Protein 3MQQ (pdb70)

Radius of gyration: 17.14 Å; Cα contacts (8 Å, |Δi|>4): 545; chains: 2; bounding box: 42×40×45 Å

Structure (mmCIF, N/CA/C/O backbone):
data_3MQQ
#
_entry.id   3MQQ
#
_cell.length_a   57.438
_cell.length_b   35.726
_cell.length_c   66.986
_cell.angle_alpha   90.000
_cell.angle_beta   91.490
_cell.angle_gamma   90.000
#
_symmetry.space_group_name_H-M   'P 1 2 1'
#
loop_
_entity.id
_entity.type
_entity.pdbx_description
1 polymer 'Transcriptional regulator, LuxR family'
2 non-polymer ETHANOL
3 non-polymer 1,2-ETHANEDIOL
4 non-polymer 'SODIUM ION'
5 water water
#
loop_
_atom_site.group_PDB
_atom_site.id
_atom_site.type_symbol
_atom_site.label_atom_id
_atom_site.label_alt_id
_atom_site.label_comp_id
_atom_site.label_asym_id
_atom_site.label_entity_id
_atom_site.label_seq_id
_atom_site.pdbx_PDB_ins_code
_atom_site.Cartn_x
_atom_site.Cartn_y
_atom_site.Cartn_z
_atom_site.occupancy
_atom_site.B_iso_or_equiv
_atom_site.auth_seq_id
_atom_site.auth_comp_id
_atom_site.auth_asym_id
_atom_site.auth_atom_id
_atom_site.pdbx_PDB_model_num
ATOM 1 N N . ILE A 1 3 ? 2.615 -21.613 15.113 1.00 47.76 4 ILE A N 1
ATOM 2 C CA . ILE A 1 3 ? 3.899 -21.421 15.859 1.00 41.82 4 ILE A CA 1
ATOM 3 C C . ILE A 1 3 ? 3.890 -20.093 16.630 1.00 39.07 4 ILE A C 1
ATOM 4 O O . ILE A 1 3 ? 3.743 -19.022 16.032 1.00 38.96 4 ILE A O 1
ATOM 9 N N . ASP A 1 4 ? 4.005 -20.168 17.959 1.00 37.29 5 ASP A N 1
ATOM 10 C CA . ASP A 1 4 ? 4.009 -18.956 18.772 1.00 35.52 5 ASP A CA 1
ATOM 11 C C . ASP A 1 4 ? 5.437 -18.463 18.941 1.00 31.96 5 ASP A C 1
ATOM 12 O O . ASP A 1 4 ? 6.369 -19.105 18.426 1.00 30.45 5 ASP A O 1
ATOM 17 N N . TYR A 1 5 ? 5.614 -17.324 19.614 1.00 30.24 6 TYR A N 1
ATOM 18 C CA . TYR A 1 5 ? 6.924 -16.661 19.599 1.00 28.24 6 TYR A CA 1
ATOM 19 C C . TYR A 1 5 ? 7.965 -17.443 20.407 1.00 27.74 6 TYR A C 1
ATOM 20 O O . TYR A 1 5 ? 9.157 -17.452 20.036 1.00 27.49 6 TYR A O 1
ATOM 29 N N . LYS A 1 6 ? 7.516 -18.085 21.492 1.00 29.46 7 LYS A N 1
ATOM 30 C CA . LYS A 1 6 ? 8.382 -18.953 22.310 1.00 30.18 7 LYS A CA 1
ATOM 31 C C . LYS A 1 6 ? 8.907 -20.152 21.517 1.00 29.31 7 LYS A C 1
ATOM 32 O O . LYS A 1 6 ? 10.112 -20.409 21.503 1.00 29.16 7 LYS A O 1
ATOM 38 N N . THR A 1 7 ? 7.988 -20.859 20.851 1.00 29.33 8 THR A N 1
ATOM 39 C CA . THR A 1 7 ? 8.328 -21.971 19.978 1.00 29.41 8 THR A CA 1
ATOM 40 C C . THR A 1 7 ? 9.302 -21.559 18.864 1.00 27.89 8 THR A C 1
ATOM 41 O O . THR A 1 7 ? 10.308 -22.246 18.621 1.00 28.18 8 THR A O 1
ATOM 45 N N . ALA A 1 8 ? 9.019 -20.436 18.206 1.00 29.99 9 ALA A N 1
ATOM 46 C CA . ALA A 1 8 ? 9.913 -19.903 17.174 1.00 29.52 9 ALA A CA 1
ATOM 47 C C . ALA A 1 8 ? 11.342 -19.721 17.685 1.00 28.39 9 ALA A C 1
ATOM 48 O O . ALA A 1 8 ? 12.293 -20.128 17.018 1.00 27.72 9 ALA A O 1
ATOM 50 N N . PHE A 1 9 ? 11.476 -19.081 18.837 1.00 27.61 10 PHE A N 1
ATOM 51 C CA . PHE A 1 9 ? 12.789 -18.835 19.447 1.00 27.36 10 PHE A CA 1
ATOM 52 C C . PHE A 1 9 ? 13.504 -20.168 19.614 1.00 27.20 10 PHE A C 1
ATOM 53 O O . PHE A 1 9 ? 14.653 -20.310 19.204 1.00 26.68 10 PHE A O 1
ATOM 61 N N . HIS A 1 10 ? 12.794 -21.147 20.168 1.00 28.62 11 HIS A N 1
ATOM 62 C CA . HIS A 1 10 ? 13.399 -22.464 20.443 1.00 30.43 11 HIS A CA 1
ATOM 63 C C . HIS A 1 10 ? 13.657 -23.343 19.220 1.00 29.53 11 HIS A C 1
ATOM 64 O O . HIS A 1 10 ? 14.573 -24.171 19.245 1.00 31.62 11 HIS A O 1
ATOM 71 N N . LEU A 1 11 ? 12.890 -23.129 18.160 1.00 27.03 12 LEU A N 1
ATOM 72 C CA . LEU A 1 11 ? 13.008 -23.892 16.903 1.00 28.39 12 LEU A CA 1
ATOM 73 C C . LEU A 1 11 ? 14.040 -23.319 15.922 1.00 27.73 12 LEU A C 1
ATOM 74 O O . LEU A 1 11 ? 14.443 -24.013 14.978 1.00 29.97 12 LEU A O 1
ATOM 79 N N . ALA A 1 12 ? 14.432 -22.058 16.122 1.00 26.66 13 ALA A N 1
ATOM 80 C CA . ALA A 1 12 ? 15.153 -21.325 15.096 1.00 27.24 13 ALA A CA 1
ATOM 81 C C . ALA A 1 12 ? 16.444 -22.027 14.710 1.00 28.04 13 ALA A C 1
ATOM 82 O O . ALA A 1 12 ? 17.149 -22.527 15.578 1.00 27.78 13 ALA A O 1
ATOM 84 N N . PRO A 1 13 ? 16.755 -22.040 13.407 1.00 30.99 14 PRO A N 1
ATOM 85 C CA . PRO A 1 13 ? 17.940 -22.699 12.859 1.00 32.90 14 PRO A CA 1
ATOM 86 C C . PRO A 1 13 ? 19.249 -21.947 13.068 1.00 33.18 14 PRO A C 1
ATOM 87 O O . PRO A 1 13 ? 20.288 -22.373 12.560 1.00 35.57 14 PRO A O 1
ATOM 91 N N . ILE A 1 14 ? 19.188 -20.820 13.762 1.00 25.72 15 ILE A N 1
ATOM 92 C CA . ILE A 1 14 ? 20.398 -20.108 14.168 1.00 24.01 15 ILE A CA 1
ATOM 93 C C . ILE A 1 14 ? 20.441 -19.955 15.666 1.00 22.19 15 ILE A C 1
ATOM 94 O O . ILE A 1 14 ? 19.397 -20.008 16.316 1.00 21.29 15 ILE A O 1
ATOM 99 N N . GLY A 1 15 ? 21.629 -19.775 16.232 1.00 20.73 16 GLY A N 1
ATOM 100 C CA . GLY A 1 15 ? 21.699 -19.524 17.677 1.00 20.22 16 GLY A CA 1
ATOM 101 C C . GLY A 1 15 ? 21.052 -18.191 18.034 1.00 20.44 16 GLY A C 1
ATOM 102 O O . GLY A 1 15 ? 21.314 -17.185 17.384 1.00 21.28 16 GLY A O 1
ATOM 103 N N . LEU A 1 16 ? 20.223 -18.180 19.078 1.00 20.29 17 LEU A N 1
ATOM 104 C CA . LEU A 1 16 ? 19.588 -16.938 19.501 1.00 19.29 17 LEU A CA 1
ATOM 105 C C . LEU A 1 16 ? 19.847 -16.756 20.990 1.00 19.82 17 LEU A C 1
ATOM 106 O O . LEU A 1 16 ? 19.859 -17.741 21.759 1.00 20.23 17 LEU A O 1
ATOM 111 N N . VAL A 1 17 ? 20.066 -15.504 21.380 1.00 18.79 18 VAL A N 1
ATOM 112 C CA . VAL A 1 17 ? 20.323 -15.168 22.812 1.00 19.14 18 VAL A CA 1
ATOM 113 C C . VAL A 1 17 ? 19.472 -13.972 23.191 1.00 19.87 18 VAL A C 1
ATOM 114 O O . VAL A 1 17 ? 19.419 -13.003 22.450 1.00 20.36 18 VAL A O 1
ATOM 118 N N . LEU A 1 18 ? 18.794 -14.037 24.343 1.00 20.22 19 LEU A N 1
ATOM 119 C CA . LEU A 1 18 ? 18.289 -12.802 24.940 1.00 20.69 19 LEU A CA 1
ATOM 120 C C . LEU A 1 18 ? 19.333 -12.452 25.997 1.00 20.85 19 LEU A C 1
ATOM 121 O O . LEU A 1 18 ? 19.621 -13.261 26.877 1.00 22.05 19 LEU A O 1
ATOM 126 N N . SER A 1 19 ? 19.904 -11.257 25.907 1.00 21.05 20 SER A N 1
ATOM 127 C CA . SER A 1 19 ? 21.063 -10.935 26.755 1.00 21.83 20 SER A CA 1
ATOM 128 C C . SER A 1 19 ? 20.720 -9.765 27.689 1.00 23.79 20 SER A C 1
ATOM 129 O O . SER A 1 19 ? 19.763 -9.044 27.464 1.00 23.98 20 SER A O 1
ATOM 132 N N . ARG A 1 20 ? 21.517 -9.598 28.744 1.00 23.05 21 ARG A N 1
ATOM 133 C CA . ARG A 1 20 ? 21.520 -8.370 29.529 1.00 25.12 21 ARG A CA 1
ATOM 134 C C . ARG A 1 20 ? 22.951 -8.203 30.053 1.00 24.09 21 ARG A C 1
ATOM 135 O O . ARG A 1 20 ? 23.483 -9.104 30.704 1.00 23.48 21 ARG A O 1
ATOM 143 N N . ASP A 1 21 ? 23.555 -7.048 29.784 1.00 25.23 22 ASP A N 1
ATOM 144 C CA . ASP A 1 21 ? 24.907 -6.727 30.297 1.00 26.30 22 ASP A CA 1
ATOM 145 C C . ASP A 1 21 ? 25.941 -7.821 29.962 1.00 25.16 22 ASP A C 1
ATOM 146 O O . ASP A 1 21 ? 26.769 -8.206 30.791 1.00 26.78 22 ASP A O 1
ATOM 151 N N . ARG A 1 22 ? 25.868 -8.298 28.727 1.00 23.45 23 ARG A N 1
ATOM 152 C CA . ARG A 1 22 ? 26.780 -9.288 28.176 1.00 21.59 23 ARG A CA 1
ATOM 153 C C . ARG A 1 22 ? 26.679 -10.645 28.833 1.00 20.99 23 ARG A C 1
ATOM 154 O O . ARG A 1 22 ? 27.611 -11.431 28.759 1.00 21.56 23 ARG A O 1
ATOM 162 N N . VAL A 1 23 ? 25.540 -10.913 29.473 1.00 20.04 24 VAL A N 1
ATOM 163 C CA . VAL A 1 23 ? 25.261 -12.224 30.024 1.00 20.40 24 VAL A CA 1
ATOM 164 C C . VAL A 1 23 ? 24.089 -12.836 29.289 1.00 20.58 24 VAL A C 1
ATOM 165 O O . VAL A 1 23 ? 23.085 -12.177 29.011 1.00 21.55 24 VAL A O 1
ATOM 169 N N . ILE A 1 24 ? 24.187 -14.127 29.028 1.00 20.07 25 ILE A N 1
ATOM 170 C CA . ILE A 1 24 ? 23.080 -14.836 28.360 1.00 20.77 25 ILE A CA 1
ATOM 171 C C . ILE A 1 24 ? 21.936 -15.088 29.357 1.00 22.37 25 ILE A C 1
ATOM 172 O O . ILE A 1 24 ? 22.120 -15.820 30.318 1.00 23.82 25 ILE A O 1
ATOM 177 N N . GLU A 1 25 ? 20.762 -14.491 29.117 1.00 26.02 26 GLU A N 1
ATOM 178 C CA . GLU A 1 25 ? 19.579 -14.693 30.010 1.00 27.47 26 GLU A CA 1
ATOM 179 C C . GLU A 1 25 ? 18.722 -15.849 29.519 1.00 25.61 26 GLU A C 1
ATOM 180 O O . GLU A 1 25 ? 18.111 -16.563 30.325 1.00 28.19 26 GLU A O 1
ATOM 186 N N . ASP A 1 26 ? 18.659 -15.998 28.196 1.00 23.25 27 ASP A N 1
ATOM 187 C CA . ASP A 1 26 ? 17.995 -17.149 27.577 1.00 22.51 27 ASP A CA 1
ATOM 188 C C . ASP A 1 26 ? 18.654 -17.421 26.255 1.00 20.88 27 ASP A C 1
ATOM 189 O O . ASP A 1 26 ? 19.233 -16.522 25.635 1.00 21.29 27 ASP A O 1
ATOM 194 N N . CYS A 1 27 ? 18.632 -18.684 25.858 1.00 20.78 28 CYS A N 1
ATOM 195 C CA . CYS A 1 27 ? 19.150 -19.038 24.544 1.00 19.85 28 CYS A CA 1
ATOM 196 C C . CYS A 1 27 ? 18.429 -20.284 24.052 1.00 20.10 28 CYS A C 1
ATOM 197 O O . CYS A 1 27 ? 17.701 -20.916 24.823 1.00 21.89 28 CYS A O 1
ATOM 200 N N . ASN A 1 28 ? 18.603 -20.592 22.761 1.00 20.52 29 ASN A N 1
ATOM 201 C CA . ASN A 1 28 ? 17.913 -21.730 22.154 1.00 20.83 29 ASN A CA 1
ATOM 202 C C . ASN A 1 28 ? 18.871 -22.899 21.997 1.00 21.51 29 ASN A C 1
ATOM 203 O O . ASN A 1 28 ? 20.082 -22.757 22.238 1.00 21.80 29 ASN A O 1
ATOM 208 N N . ASP A 1 29 ? 18.343 -24.069 21.645 1.00 23.66 30 ASP A N 1
ATOM 209 C CA . ASP A 1 29 ? 19.173 -25.260 21.519 1.00 25.35 30 ASP A CA 1
ATOM 210 C C . ASP A 1 29 ? 20.198 -25.115 20.395 1.00 24.24 30 ASP A C 1
ATOM 211 O O . ASP A 1 29 ? 21.252 -25.742 20.433 1.00 25.06 30 ASP A O 1
ATOM 216 N N . GLU A 1 30 ? 19.872 -24.331 19.370 1.00 21.79 31 GLU A N 1
ATOM 217 C CA . GLU A 1 30 ? 20.857 -24.126 18.292 1.00 22.30 31 GLU A CA 1
ATOM 218 C C . GLU A 1 30 ? 22.130 -23.471 18.796 1.00 21.89 31 GLU A C 1
ATOM 219 O O . GLU A 1 30 ? 23.232 -23.791 18.316 1.00 22.34 31 GLU A O 1
ATOM 225 N N . LEU A 1 31 ? 21.999 -22.550 19.741 1.00 23.39 32 LEU A N 1
ATOM 226 C CA . LEU A 1 31 ? 23.200 -21.891 20.282 1.00 22.95 32 LEU A CA 1
ATOM 227 C C . LEU A 1 31 ? 24.046 -22.948 20.998 1.00 24.47 32 LEU A C 1
ATOM 228 O O . LEU A 1 31 ? 25.271 -22.997 20.834 1.00 23.61 32 LEU A O 1
ATOM 233 N N . ALA A 1 32 ? 23.377 -23.794 21.786 1.00 25.42 33 ALA A N 1
ATOM 234 C CA . ALA A 1 32 ? 24.011 -24.947 22.438 1.00 27.88 33 ALA A CA 1
ATOM 235 C C . ALA A 1 32 ? 24.679 -25.859 21.416 1.00 28.74 33 ALA A C 1
ATOM 236 O O . ALA A 1 32 ? 25.815 -26.294 21.620 1.00 28.66 33 ALA A O 1
ATOM 238 N N . ALA A 1 33 ? 23.980 -26.136 20.313 1.00 28.08 34 ALA A N 1
ATOM 239 C CA . ALA A 1 33 ? 24.541 -26.968 19.223 1.00 28.97 34 ALA A CA 1
ATOM 240 C C . ALA A 1 33 ? 25.825 -26.378 18.613 1.00 27.83 34 ALA A C 1
ATOM 241 O O . ALA A 1 33 ? 26.818 -27.084 18.433 1.00 28.72 34 ALA A O 1
ATOM 243 N N . ILE A 1 34 ? 25.822 -25.078 18.327 1.00 25.61 35 ILE A N 1
ATOM 244 C CA . ILE A 1 34 ? 27.002 -24.422 17.783 1.00 25.13 35 ILE A CA 1
ATOM 245 C C . ILE A 1 34 ? 28.173 -24.520 18.748 1.00 25.98 35 ILE A C 1
ATOM 246 O O . ILE A 1 34 ? 29.310 -24.822 18.334 1.00 26.36 35 ILE A O 1
ATOM 251 N N . PHE A 1 35 ? 27.904 -24.264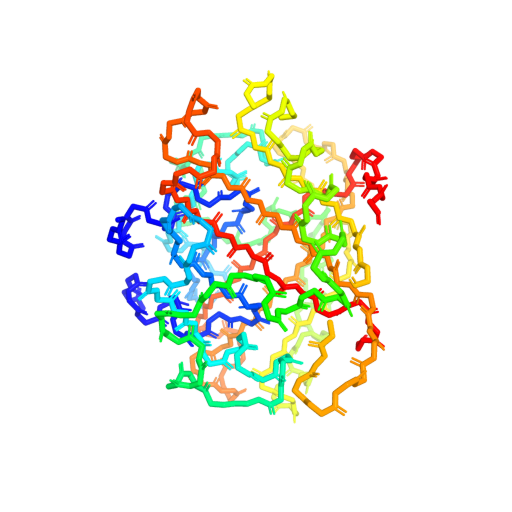 20.025 1.00 24.85 36 PHE A N 1
ATOM 252 C CA . PHE A 1 35 ? 28.987 -24.254 21.000 1.00 26.17 36 PHE A CA 1
ATOM 253 C C . PHE A 1 35 ? 29.286 -25.598 21.635 1.00 27.03 36 PHE A C 1
ATOM 254 O O . PHE A 1 35 ? 30.112 -25.678 22.554 1.00 28.43 36 PHE A O 1
ATOM 262 N N . ARG A 1 36 ? 28.630 -26.649 21.120 1.00 27.17 37 ARG A N 1
ATOM 263 C CA . ARG A 1 36 ? 28.843 -28.038 21.525 1.00 29.66 37 ARG A CA 1
ATOM 264 C C . ARG A 1 36 ? 28.631 -28.248 23.018 1.00 30.22 37 ARG A C 1
ATOM 265 O O . ARG A 1 36 ? 29.433 -28.909 23.701 1.00 32.53 37 ARG A O 1
ATOM 273 N N . CYS A 1 37 ? 27.523 -27.706 23.514 1.00 35.98 38 CYS A N 1
ATOM 274 C CA . CYS A 1 37 ? 27.179 -27.836 24.923 1.00 34.01 38 CYS A CA 1
ATOM 275 C C . CYS A 1 37 ? 25.669 -27.944 25.150 1.00 32.15 38 CYS A C 1
ATOM 276 O O . CYS A 1 37 ? 24.912 -28.144 24.199 1.00 33.14 38 CYS A O 1
ATOM 279 N N . ALA A 1 38 ? 25.254 -27.825 26.412 1.00 31.83 39 ALA A N 1
ATOM 280 C CA . ALA A 1 38 ? 23.831 -27.809 26.788 1.00 31.92 39 ALA A CA 1
ATOM 281 C C . ALA A 1 38 ? 23.376 -26.368 27.058 1.00 30.11 39 ALA A C 1
ATOM 282 O O . ALA A 1 38 ? 24.207 -25.514 27.388 1.00 29.92 39 ALA A O 1
ATOM 284 N N . ARG A 1 39 ? 22.079 -26.096 26.916 1.00 30.63 40 ARG A N 1
ATOM 285 C CA . ARG A 1 39 ? 21.534 -24.766 27.253 1.00 30.36 40 ARG A CA 1
ATOM 286 C C . ARG A 1 39 ? 21.831 -24.395 28.710 1.00 31.08 40 ARG A C 1
ATOM 287 O O . ARG A 1 39 ? 22.102 -23.231 29.025 1.00 30.35 40 ARG A O 1
ATOM 295 N N . ALA A 1 40 ? 21.781 -25.389 29.594 1.00 32.73 41 ALA A N 1
ATOM 296 C CA . ALA A 1 40 ? 22.096 -25.165 31.015 1.00 35.54 41 ALA A CA 1
ATOM 297 C C . ALA A 1 40 ? 23.550 -24.701 31.234 1.00 35.44 41 ALA A C 1
ATOM 298 O O . ALA A 1 40 ? 23.854 -24.051 32.243 1.00 38.95 41 ALA A O 1
ATOM 300 N N . ASP A 1 41 ? 24.443 -25.021 30.297 1.00 34.42 42 ASP A N 1
ATOM 301 C CA . ASP A 1 41 ? 25.827 -24.546 30.364 1.00 36.01 42 ASP A CA 1
ATOM 302 C C . ASP A 1 41 ? 25.927 -23.066 30.013 1.00 34.86 42 ASP A C 1
ATOM 303 O O . ASP A 1 41 ? 26.914 -22.420 30.363 1.00 38.73 42 ASP A O 1
ATOM 308 N N . LEU A 1 42 ? 24.917 -22.543 29.318 1.00 31.21 43 LEU A N 1
ATOM 309 C CA . LEU A 1 42 ? 24.998 -21.197 28.763 1.00 31.28 43 LEU A CA 1
ATOM 310 C C . LEU A 1 42 ? 24.142 -20.175 29.495 1.00 31.61 43 LEU A C 1
ATOM 311 O O . LEU A 1 42 ? 24.445 -18.984 29.499 1.00 32.15 43 LEU A O 1
ATOM 316 N N . ILE A 1 43 ? 23.075 -20.644 30.111 1.00 26.32 44 ILE A N 1
ATOM 317 C CA A ILE A 1 43 ? 22.115 -19.779 30.817 0.50 25.48 44 ILE A CA 1
ATOM 318 C CA B ILE A 1 43 ? 22.158 -19.708 30.737 0.50 25.60 44 ILE A CA 1
ATOM 319 C C . ILE A 1 43 ? 22.790 -19.120 32.007 1.00 24.63 44 ILE A C 1
ATOM 320 O O . ILE A 1 43 ? 23.284 -19.826 32.902 1.00 26.35 44 ILE A O 1
ATOM 329 N N . GLY A 1 44 ? 22.819 -17.793 32.044 1.00 23.18 45 GLY A N 1
ATOM 330 C CA . GLY A 1 44 ? 23.420 -17.104 33.175 1.00 23.77 45 GLY A CA 1
ATOM 331 C C . GLY A 1 44 ? 24.918 -16.978 33.024 1.00 22.78 45 GLY A C 1
ATOM 332 O O . GLY A 1 44 ? 25.605 -16.546 33.942 1.00 25.02 45 GLY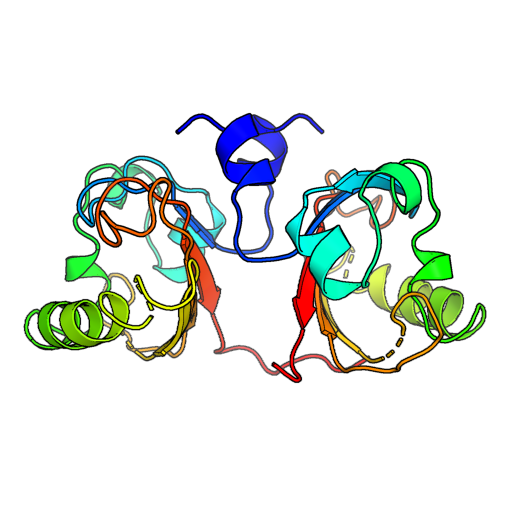 A O 1
ATOM 333 N N . ARG A 1 45 ? 25.418 -17.361 31.853 1.00 22.62 46 ARG A N 1
ATOM 334 C CA . ARG A 1 45 ? 26.824 -17.286 31.521 1.00 23.77 46 ARG A CA 1
ATOM 335 C C . ARG A 1 45 ? 27.175 -15.971 30.805 1.00 22.47 46 ARG A C 1
ATOM 336 O O . ARG A 1 45 ? 26.443 -15.548 29.912 1.00 22.13 46 ARG A O 1
ATOM 344 N N . SER A 1 46 ? 28.287 -15.334 31.200 1.00 21.99 47 SER A N 1
ATOM 345 C CA . SER A 1 46 ? 28.895 -14.241 30.398 1.00 22.85 47 SER A CA 1
ATOM 346 C C . SER A 1 46 ? 29.253 -14.680 28.977 1.00 22.40 47 SER A C 1
ATOM 347 O O . SER A 1 46 ? 29.826 -15.751 28.790 1.00 22.51 47 SER A O 1
ATOM 350 N N . PHE A 1 47 ? 28.945 -13.830 27.989 1.00 21.32 48 PHE A N 1
ATOM 351 C CA . PHE A 1 47 ? 29.451 -14.015 26.628 1.00 22.01 48 PHE A CA 1
ATOM 352 C C . PHE A 1 47 ? 30.960 -14.273 26.592 1.00 22.84 48 PHE A C 1
ATOM 353 O O . PHE A 1 47 ? 31.464 -14.882 25.652 1.00 24.24 48 PHE A O 1
ATOM 361 N N . GLU A 1 48 ? 31.680 -13.806 27.607 1.00 22.41 49 GLU A N 1
ATOM 362 C CA . GLU A 1 48 ? 33.139 -13.943 27.644 1.00 22.60 49 GLU A CA 1
ATOM 363 C C . GLU A 1 48 ? 33.584 -15.378 27.357 1.00 23.36 49 GLU A C 1
ATOM 364 O O . GLU A 1 48 ? 34.640 -15.598 26.732 1.00 23.80 49 GLU A O 1
ATOM 370 N N . VAL A 1 49 ? 32.796 -16.343 27.811 1.00 23.66 50 VAL A N 1
ATOM 371 C CA . VAL A 1 49 ? 33.201 -17.758 27.750 1.00 26.04 50 VAL A CA 1
ATOM 372 C C . VAL A 1 49 ? 33.185 -18.302 26.322 1.00 24.81 50 VAL A C 1
ATOM 373 O O . VAL A 1 49 ? 33.833 -19.314 26.030 1.00 27.24 50 VAL A O 1
ATOM 377 N N . LEU A 1 50 ? 32.480 -17.586 25.460 1.00 23.23 51 LEU A N 1
ATOM 378 C CA . LEU A 1 50 ? 32.317 -17.952 24.068 1.00 22.94 51 LEU A CA 1
ATOM 379 C C . LEU A 1 50 ? 33.437 -17.397 23.214 1.00 22.30 51 LEU A C 1
ATOM 380 O O . LEU A 1 50 ? 33.580 -17.791 22.081 1.00 21.57 51 LEU A O 1
ATOM 385 N N . TYR A 1 51 ? 34.203 -16.447 23.746 1.00 21.70 52 TYR A N 1
ATOM 386 C CA . TYR A 1 51 ? 35.270 -15.823 22.968 1.00 23.24 52 TYR A CA 1
ATOM 387 C C . TYR A 1 51 ? 36.546 -16.654 23.077 1.00 24.19 52 TYR A C 1
ATOM 388 O O . TYR A 1 51 ? 36.662 -17.481 23.987 1.00 26.57 52 TYR A O 1
ATOM 397 N N . PRO A 1 52 ? 37.519 -16.442 22.159 1.00 25.76 53 PRO A N 1
ATOM 398 C CA . PRO A 1 52 ? 38.792 -17.156 22.261 1.00 27.52 53 PRO A CA 1
ATOM 399 C C . PRO A 1 52 ? 39.600 -16.813 23.522 1.00 29.85 53 PRO A C 1
ATOM 400 O O . PRO A 1 52 ? 40.401 -17.636 23.982 1.00 32.81 53 PRO A O 1
ATOM 404 N N . SER A 1 53 ? 39.417 -15.598 24.034 1.00 29.04 54 SER A N 1
ATOM 405 C CA . SER A 1 53 ? 40.096 -15.120 25.233 1.00 30.05 54 SER A CA 1
ATOM 406 C C . SER A 1 53 ? 39.327 -13.973 25.887 1.00 30.52 54 SER A C 1
ATOM 407 O O . SER A 1 53 ? 38.384 -13.431 25.290 1.00 29.23 54 SER A O 1
ATOM 410 N N . SER A 1 54 ? 39.726 -13.608 27.109 1.00 31.74 55 SER A N 1
ATOM 411 C CA A SER A 1 54 ? 39.144 -12.448 27.780 0.50 32.52 55 SER A CA 1
ATOM 412 C CA B SER A 1 54 ? 39.165 -12.445 27.791 0.50 32.63 55 SER A CA 1
ATOM 413 C C . SER A 1 54 ? 39.508 -11.172 27.031 1.00 32.45 55 SER A C 1
ATOM 414 O O . SER A 1 54 ? 38.711 -10.255 26.953 1.00 31.56 55 SER A O 1
ATOM 419 N N . ASP A 1 55 ? 40.717 -11.127 26.483 1.00 33.26 56 ASP A N 1
ATOM 420 C CA . ASP A 1 55 ? 41.135 -9.981 25.681 1.00 34.16 56 ASP A CA 1
ATOM 421 C C . ASP A 1 55 ? 40.237 -9.736 24.468 1.00 32.39 56 ASP A C 1
ATOM 422 O O . ASP A 1 55 ? 39.904 -8.585 24.159 1.00 32.16 56 ASP A O 1
ATOM 427 N N . GLU A 1 56 ? 39.861 -10.811 23.778 1.00 31.36 57 GLU A N 1
ATOM 428 C CA . GLU A 1 56 ? 38.938 -10.695 22.636 1.00 31.37 57 GLU A CA 1
ATOM 429 C C . GLU A 1 56 ? 37.549 -10.235 23.062 1.00 29.77 57 GLU A C 1
ATOM 430 O O . GLU A 1 56 ? 36.945 -9.393 22.414 1.00 30.04 57 GLU A O 1
ATOM 436 N N . PHE A 1 57 ? 37.054 -10.782 24.166 1.00 28.55 58 PHE A N 1
ATOM 437 C CA . PHE A 1 57 ? 35.769 -10.360 24.724 1.00 28.25 58 PHE A CA 1
ATOM 438 C C . PHE A 1 57 ? 35.777 -8.846 24.998 1.00 29.49 58 PHE A C 1
ATOM 439 O O . PHE A 1 57 ? 34.803 -8.150 24.677 1.00 29.24 58 PHE A O 1
ATOM 447 N N . GLU A 1 58 ? 36.887 -8.350 25.555 1.00 30.52 59 GLU A N 1
ATOM 448 C CA . GLU A 1 58 ? 37.034 -6.911 25.864 1.00 32.25 59 GLU A CA 1
ATOM 449 C C . GLU A 1 58 ? 37.150 -6.055 24.592 1.00 32.32 59 GLU A C 1
ATOM 450 O O . GLU A 1 58 ? 36.513 -5.015 24.484 1.00 33.64 59 GLU A O 1
ATOM 452 N N . ARG A 1 59 ? 37.949 -6.521 23.630 1.00 32.41 60 ARG A N 1
ATOM 453 C CA . ARG A 1 59 ? 38.237 -5.778 22.408 1.00 33.31 60 ARG A CA 1
ATOM 454 C C . ARG A 1 59 ? 36.987 -5.637 21.560 1.00 33.59 60 ARG A C 1
ATOM 455 O O . ARG A 1 59 ? 36.675 -4.550 21.055 1.00 34.27 60 ARG A O 1
ATOM 463 N N . ILE A 1 60 ? 36.253 -6.738 21.418 1.00 32.10 61 ILE A N 1
ATOM 464 C CA . ILE A 1 60 ? 35.072 -6.740 20.575 1.00 30.30 61 ILE A CA 1
ATOM 465 C C . ILE A 1 60 ? 33.913 -5.959 21.228 1.00 30.08 61 ILE A C 1
ATOM 466 O O . ILE A 1 60 ? 33.120 -5.320 20.531 1.00 30.86 61 ILE A O 1
ATOM 471 N N . GLY A 1 61 ? 33.857 -5.972 22.557 1.00 31.25 62 GLY A N 1
ATOM 472 C CA . GLY A 1 61 ? 32.888 -5.154 23.295 1.00 33.03 62 GLY A CA 1
ATOM 473 C C . GLY A 1 61 ? 33.119 -3.672 23.009 1.00 33.44 62 GLY A C 1
ATOM 474 O O . GLY A 1 61 ? 32.180 -2.909 22.829 1.00 34.07 62 GLY A O 1
ATOM 475 N N . GLU A 1 62 ? 34.381 -3.262 22.961 1.00 33.39 63 GLU A N 1
ATOM 476 C CA . GLU A 1 62 ? 34.705 -1.879 22.635 1.00 35.26 63 GLU A CA 1
ATOM 477 C C . GLU A 1 62 ? 34.411 -1.541 21.170 1.00 3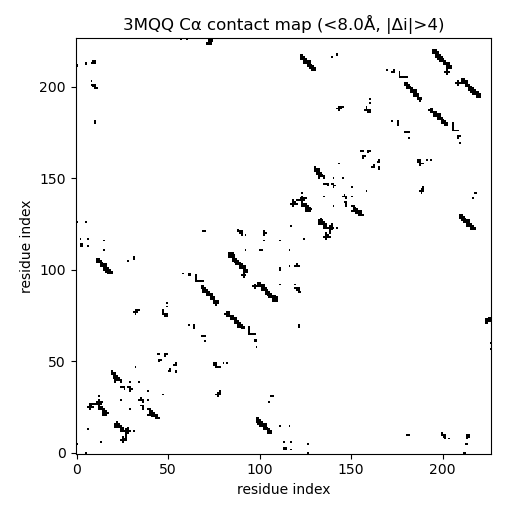5.02 63 GLU A C 1
ATOM 478 O O . GLU A 1 62 ? 34.208 -0.378 20.816 1.00 36.97 63 GLU A O 1
ATOM 484 N N . ARG A 1 63 ? 34.373 -2.563 20.322 1.00 34.57 64 ARG A N 1
ATOM 485 C CA . ARG A 1 63 ? 33.999 -2.388 18.922 1.00 36.76 64 ARG A CA 1
ATOM 486 C C . ARG A 1 63 ? 32.477 -2.283 18.757 1.00 37.23 64 ARG A C 1
ATOM 487 O O . ARG A 1 63 ? 31.986 -1.490 17.949 1.00 40.45 64 ARG A O 1
ATOM 495 N N . ILE A 1 64 ? 31.743 -3.076 19.536 1.00 34.67 65 ILE A N 1
ATOM 496 C CA . ILE A 1 64 ? 30.282 -3.130 19.452 1.00 36.79 65 ILE A CA 1
ATOM 497 C C . ILE A 1 64 ? 29.634 -1.836 19.943 1.00 39.30 65 ILE A C 1
ATOM 498 O O . ILE A 1 64 ? 28.652 -1.357 19.345 1.00 42.24 65 ILE A O 1
ATOM 503 N N . SER A 1 65 ? 30.155 -1.296 21.044 1.00 33.31 66 SER A N 1
ATOM 504 C CA . SER A 1 65 ? 29.463 -0.188 21.727 1.00 32.59 66 SER A CA 1
ATOM 505 C C . SER A 1 65 ? 29.200 1.026 20.819 1.00 30.60 66 SER A C 1
ATOM 506 O O . SER A 1 65 ? 28.043 1.397 20.614 1.00 28.79 66 SER A O 1
ATOM 509 N N . PRO A 1 66 ? 30.258 1.641 20.249 1.00 31.92 67 PRO A N 1
ATOM 510 C CA . PRO A 1 66 ? 30.026 2.810 19.391 1.00 30.46 67 PRO A CA 1
ATOM 511 C C . PRO A 1 66 ? 29.264 2.493 18.096 1.00 29.58 67 PRO A C 1
ATOM 512 O O . PRO A 1 66 ? 28.505 3.334 17.606 1.00 28.69 67 PRO A O 1
ATOM 516 N N . VAL A 1 67 ? 29.408 1.270 17.573 1.00 29.98 68 VAL A N 1
ATOM 517 C CA . VAL A 1 67 ? 28.682 0.890 16.354 1.00 29.63 68 VAL A CA 1
ATOM 518 C C . VAL A 1 67 ? 27.187 0.765 16.629 1.00 29.00 68 VAL A C 1
ATOM 519 O O . VAL A 1 67 ? 26.357 1.283 15.871 1.00 28.89 68 VAL A O 1
ATOM 531 N N . ILE A 1 69 ? 25.517 2.133 19.002 1.00 26.87 70 ILE A N 1
ATOM 532 C CA . ILE A 1 69 ? 24.955 3.449 19.323 1.00 28.36 70 ILE A CA 1
ATOM 533 C C . ILE A 1 69 ? 24.720 4.258 18.045 1.00 28.82 70 ILE A C 1
ATOM 534 O O . ILE A 1 69 ? 23.657 4.828 17.868 1.00 29.80 70 ILE A O 1
ATOM 539 N N . ALA A 1 70 ? 25.712 4.281 17.159 1.00 28.64 71 ALA A N 1
ATOM 540 C CA . ALA A 1 70 ? 25.617 5.029 15.904 1.00 30.15 71 ALA A CA 1
ATOM 541 C C . ALA A 1 70 ? 24.529 4.529 14.952 1.00 32.08 71 ALA A C 1
ATOM 542 O O . ALA A 1 70 ? 23.875 5.327 14.275 1.00 34.01 71 ALA A O 1
ATOM 544 N N . HIS A 1 71 ? 24.330 3.210 14.908 1.00 35.68 72 HIS A N 1
ATOM 545 C CA . HIS A 1 71 ? 23.453 2.625 13.899 1.00 34.76 72 HIS A CA 1
ATOM 546 C C . HIS A 1 71 ? 22.174 1.980 14.409 1.00 31.46 72 HIS A C 1
ATOM 547 O O . HIS A 1 71 ? 21.231 1.792 13.634 1.00 32.55 72 HIS A O 1
ATOM 554 N N . GLY A 1 72 ? 22.144 1.641 15.694 1.00 29.20 73 GLY A N 1
ATOM 555 C CA . GLY A 1 72 ? 21.002 0.926 16.268 1.00 27.64 73 GLY A CA 1
ATOM 556 C C . GLY A 1 72 ? 20.982 -0.568 16.038 1.00 27.26 73 GLY A C 1
ATOM 557 O O . GLY A 1 72 ? 20.049 -1.243 16.458 1.00 27.51 73 GLY A O 1
ATOM 558 N N . SER A 1 73 ? 22.012 -1.096 15.376 1.00 26.01 74 SER A N 1
ATOM 559 C CA . SER A 1 73 ? 22.173 -2.559 15.228 1.00 27.09 74 SER A CA 1
ATOM 560 C C . SER A 1 73 ? 23.634 -2.835 15.009 1.00 25.58 74 SER A C 1
ATOM 561 O O . SER A 1 73 ? 24.410 -1.902 14.833 1.00 26.31 74 SER A O 1
ATOM 564 N N . TYR A 1 74 ? 23.999 -4.116 15.030 1.00 24.96 75 TYR A N 1
ATOM 565 C CA . TYR A 1 74 ? 25.390 -4.525 14.927 1.00 24.86 75 TYR A CA 1
ATOM 566 C C . TYR A 1 74 ? 25.476 -5.863 14.186 1.00 24.25 75 TYR A C 1
ATOM 567 O O . TYR A 1 74 ? 24.633 -6.729 14.394 1.00 25.25 75 TYR A O 1
ATOM 576 N N . ALA A 1 75 ? 26.474 -6.013 13.307 1.00 24.30 76 ALA A N 1
ATOM 577 C CA . ALA A 1 75 ? 26.821 -7.327 12.726 1.00 22.97 76 ALA A CA 1
ATOM 578 C C . ALA A 1 75 ? 28.318 -7.429 12.470 1.00 23.29 76 ALA A C 1
ATOM 579 O O . ALA A 1 75 ? 28.946 -6.434 12.140 1.00 24.54 76 ALA A O 1
ATOM 581 N N . ASP A 1 76 ? 28.877 -8.633 12.617 1.00 21.81 77 ASP A N 1
ATOM 582 C CA . ASP A 1 76 ? 30.257 -8.845 12.224 1.00 23.11 77 ASP A CA 1
ATOM 583 C C . ASP A 1 76 ? 30.501 -10.328 12.047 1.00 21.70 77 ASP A C 1
ATOM 584 O O . ASP A 1 76 ? 29.615 -11.126 12.272 1.00 21.36 77 ASP A O 1
ATOM 589 N N . ASP A 1 77 ? 31.705 -10.666 11.631 1.00 23.99 78 ASP A N 1
ATOM 590 C CA . ASP A 1 77 ? 32.166 -12.030 11.636 1.00 22.79 78 ASP A CA 1
ATOM 591 C C . ASP A 1 77 ? 33.346 -11.996 12.570 1.00 23.60 78 ASP A C 1
ATOM 592 O O . ASP A 1 77 ? 34.123 -11.024 12.558 1.00 23.85 78 ASP A O 1
ATOM 597 N N . ARG A 1 78 ? 33.453 -13.007 13.413 1.00 22.64 79 ARG A N 1
ATOM 598 C CA . ARG A 1 78 ? 34.623 -13.120 14.298 1.00 22.42 79 ARG A CA 1
ATOM 599 C C . ARG A 1 78 ? 34.918 -14.547 14.668 1.00 22.73 79 ARG A C 1
ATOM 600 O O . ARG A 1 78 ? 34.071 -15.433 14.547 1.00 22.43 79 ARG A O 1
ATOM 608 N N . ILE A 1 79 ? 36.122 -14.769 15.178 1.00 22.06 80 ILE A N 1
ATOM 609 C CA . ILE A 1 79 ? 36.453 -16.092 15.660 1.00 22.82 80 ILE A CA 1
ATOM 610 C C . ILE A 1 79 ? 35.886 -16.295 17.054 1.00 22.94 80 ILE A C 1
ATOM 611 O O . ILE A 1 79 ? 36.068 -15.453 17.922 1.00 24.61 80 ILE A O 1
ATOM 624 N N . LYS A 1 81 ? 34.786 -19.634 20.156 1.00 23.98 82 LYS A N 1
ATOM 625 C CA . LYS A 1 81 ? 35.378 -20.873 20.677 1.00 26.31 82 LYS A CA 1
ATOM 626 C C . LYS A 1 81 ? 34.314 -21.809 21.229 1.00 26.73 82 LYS A C 1
ATOM 627 O O . LYS A 1 81 ? 33.585 -21.465 22.158 1.00 27.46 82 LYS A O 1
ATOM 633 N N . ARG A 1 82 ? 34.257 -23.016 20.666 1.00 27.17 83 ARG A N 1
ATOM 634 C CA . ARG A 1 82 ? 33.347 -24.052 21.166 1.00 28.56 83 ARG A CA 1
ATOM 635 C C . ARG A 1 82 ? 33.786 -24.559 22.531 1.00 30.50 83 ARG A C 1
ATOM 636 O O . ARG A 1 82 ? 34.957 -24.435 22.925 1.00 31.31 83 ARG A O 1
ATOM 644 N N . ALA A 1 83 ? 32.852 -25.153 23.266 1.00 27.78 84 ALA A N 1
ATOM 645 C CA . ALA A 1 83 ? 33.226 -25.830 24.504 1.00 32.04 84 ALA A CA 1
ATOM 646 C C . ALA A 1 83 ? 34.275 -26.868 24.121 1.00 34.59 84 ALA A C 1
ATOM 647 O O . ALA A 1 83 ? 34.105 -27.584 23.127 1.00 36.70 84 ALA A O 1
ATOM 649 N N . GLY A 1 84 ? 35.370 -26.933 24.873 1.00 36.98 85 GLY A N 1
ATOM 650 C CA . GLY A 1 84 ? 36.473 -27.820 24.514 1.00 40.56 85 GLY A CA 1
ATOM 651 C C . GLY A 1 84 ? 37.601 -27.147 23.748 1.00 39.53 85 GLY A C 1
ATOM 652 O O . GLY A 1 84 ? 38.694 -27.705 23.639 1.00 42.91 85 GLY A O 1
ATOM 653 N N . GLY A 1 85 ? 37.334 -25.953 23.217 1.00 35.58 86 GLY A N 1
ATOM 654 C CA . GLY A 1 85 ? 38.378 -25.098 22.652 1.00 34.72 86 GLY A CA 1
ATOM 655 C C . GLY A 1 85 ? 38.440 -24.915 21.141 1.00 33.25 86 GLY A C 1
ATOM 656 O O . GLY A 1 85 ? 39.236 -24.101 20.661 1.00 33.36 86 GLY A O 1
ATOM 657 N N . GLU A 1 86 ? 37.636 -25.657 20.376 1.00 33.00 87 GLU A N 1
ATOM 658 C CA . GLU A 1 86 ? 37.718 -25.546 18.909 1.00 33.08 87 GLU A CA 1
ATOM 659 C C . GLU A 1 86 ? 37.335 -24.132 18.485 1.00 29.73 87 GLU A C 1
ATOM 660 O O . GLU A 1 86 ? 36.259 -23.645 18.820 1.00 27.88 87 GLU A O 1
ATOM 666 N N . LEU A 1 87 ? 38.234 -23.494 17.738 1.00 29.98 88 LEU A N 1
ATOM 667 C CA . LEU A 1 87 ? 37.987 -22.159 17.204 1.00 28.21 88 LEU A CA 1
ATOM 668 C C . LEU A 1 87 ? 37.271 -22.249 15.869 1.00 27.89 88 LEU A C 1
ATOM 669 O O . LEU A 1 87 ? 37.541 -23.144 15.060 1.00 30.99 88 LEU A O 1
ATOM 674 N N . PHE A 1 88 ? 36.338 -21.333 15.652 1.00 25.79 89 PHE A N 1
ATOM 675 C CA . PHE A 1 88 ? 35.568 -21.316 14.414 1.00 25.79 89 PHE A CA 1
ATOM 676 C C . PHE A 1 88 ? 35.116 -19.896 14.106 1.00 24.25 89 PHE A C 1
ATOM 677 O O . PHE A 1 88 ? 35.001 -19.066 15.013 1.00 22.95 89 PHE A O 1
ATOM 685 N N . TRP A 1 89 ? 34.880 -19.615 12.829 1.00 23.88 90 TRP A N 1
ATOM 686 C CA . TRP A 1 89 ? 34.318 -18.314 12.416 1.00 22.84 90 TRP A CA 1
ATOM 687 C C . TRP A 1 89 ? 32.818 -18.298 12.581 1.00 22.45 90 TRP A C 1
ATOM 688 O O . TRP A 1 89 ? 32.137 -19.243 12.170 1.00 23.73 90 TRP A O 1
ATOM 699 N N . CYS A 1 90 ? 32.318 -17.199 13.140 1.00 21.18 91 CYS A N 1
ATOM 700 C CA . CYS A 1 90 ? 30.906 -17.079 13.571 1.00 20.42 91 CYS A CA 1
ATOM 701 C C . CYS A 1 90 ? 30.394 -15.742 13.117 1.00 19.56 91 CYS A C 1
ATOM 702 O O . CYS A 1 90 ? 31.047 -14.724 13.342 1.00 20.32 91 CYS A O 1
ATOM 705 N N . HIS A 1 91 ? 29.231 -15.721 12.451 1.00 19.50 92 HIS A N 1
ATOM 706 C CA . HIS A 1 91 ? 28.598 -14.459 12.119 1.00 19.49 92 HIS A CA 1
ATOM 707 C C . HIS A 1 91 ? 27.660 -14.095 13.270 1.00 18.63 92 HIS A C 1
ATOM 708 O O . HIS A 1 91 ? 26.887 -14.919 13.720 1.00 19.92 92 HIS A O 1
ATOM 715 N N . VAL A 1 92 ? 27.780 -12.871 13.777 1.00 17.96 93 VAL A N 1
ATOM 716 C CA . VAL A 1 92 ? 26.968 -12.434 14.932 1.00 17.91 93 VAL A CA 1
ATOM 717 C C . VAL A 1 92 ? 26.213 -11.182 14.551 1.00 18.81 93 VAL A C 1
ATOM 718 O O . VAL A 1 92 ? 26.751 -10.305 13.917 1.00 19.13 93 VAL A O 1
ATOM 722 N N . THR A 1 93 ? 24.940 -11.105 14.946 1.00 18.57 94 THR A N 1
ATOM 723 C CA . THR A 1 93 ? 24.215 -9.851 14.773 1.00 19.88 94 THR A CA 1
ATOM 724 C C . THR A 1 93 ? 23.552 -9.543 16.103 1.00 19.31 94 THR A C 1
ATOM 725 O O . THR A 1 93 ? 23.309 -10.431 16.910 1.00 18.58 94 THR A O 1
ATOM 729 N N . GLY A 1 94 ? 23.292 -8.262 16.335 1.00 19.50 95 GLY A N 1
ATOM 730 C CA . GLY A 1 94 ? 22.680 -7.875 17.611 1.00 19.45 95 GLY A CA 1
ATOM 731 C C . GLY A 1 94 ? 21.861 -6.610 17.501 1.00 18.88 95 GLY A C 1
ATOM 732 O O . GLY A 1 94 ? 22.137 -5.755 16.695 1.00 21.42 95 GLY A O 1
ATOM 733 N N . ARG A 1 95 ? 20.822 -6.513 18.314 1.00 20.44 96 ARG A N 1
ATOM 734 C CA . ARG A 1 95 ? 20.124 -5.238 18.431 1.00 20.28 96 ARG A CA 1
ATOM 735 C C . ARG A 1 95 ? 19.838 -5.019 19.895 1.00 20.81 96 ARG A C 1
ATOM 736 O O . ARG A 1 95 ? 19.194 -5.840 20.535 1.00 21.66 96 ARG A O 1
ATOM 744 N N . ALA A 1 96 ? 20.272 -3.881 20.404 1.00 21.70 97 ALA A N 1
ATOM 745 C CA . ALA A 1 96 ? 19.983 -3.488 21.784 1.00 22.47 97 ALA A CA 1
ATOM 746 C C . ALA A 1 96 ? 18.564 -3.004 21.919 1.00 22.89 97 ALA A C 1
ATOM 747 O O . ALA A 1 96 ? 18.015 -2.356 21.011 1.00 23.87 97 ALA A O 1
ATOM 749 N N . LEU A 1 97 ? 17.985 -3.246 23.082 1.00 23.58 98 LEU A N 1
ATOM 750 C CA . LEU A 1 97 ? 16.672 -2.719 23.388 1.00 25.87 98 LEU A CA 1
ATOM 751 C C . LEU A 1 97 ? 16.685 -1.180 23.360 1.00 27.84 98 LEU A C 1
ATOM 752 O O . LEU A 1 97 ? 15.721 -0.558 22.931 1.00 28.47 98 LEU A O 1
ATOM 757 N N . ASP A 1 98 ? 17.781 -0.583 23.839 1.00 28.67 99 ASP A N 1
ATOM 758 C CA . ASP A 1 98 ? 17.982 0.877 23.780 1.00 30.89 99 ASP A CA 1
ATOM 759 C C . ASP A 1 98 ? 19.372 1.098 23.188 1.00 30.56 99 ASP A C 1
ATOM 760 O O . ASP A 1 98 ? 20.361 0.610 23.755 1.00 29.96 99 ASP A O 1
ATOM 765 N N . ARG A 1 99 ? 19.464 1.769 22.033 1.00 31.72 100 ARG A N 1
ATOM 766 C CA . ARG A 1 99 ? 20.759 1.834 21.309 1.00 30.27 100 ARG A CA 1
ATOM 767 C C . ARG A 1 99 ? 21.846 2.562 22.079 1.00 30.29 100 ARG A C 1
ATOM 768 O O . ARG A 1 99 ? 23.030 2.334 21.864 1.00 29.66 100 ARG A O 1
ATOM 776 N N . THR A 1 100 ? 21.425 3.451 22.974 1.00 31.30 101 THR A N 1
ATOM 777 C CA . THR A 1 100 ? 22.364 4.196 23.823 1.00 32.42 101 THR A CA 1
ATOM 778 C C . THR A 1 100 ? 22.779 3.393 25.063 1.00 32.40 101 THR A C 1
ATOM 779 O O . THR A 1 100 ? 23.606 3.854 25.868 1.00 33.76 101 THR A O 1
ATOM 783 N N . ALA A 1 101 ? 22.199 2.198 25.208 1.00 30.95 102 ALA A N 1
ATOM 784 C CA . ALA A 1 101 ? 22.669 1.203 26.168 1.00 30.37 102 ALA A CA 1
ATOM 785 C C . ALA A 1 101 ? 23.031 -0.076 25.394 1.00 28.92 102 ALA A C 1
ATOM 786 O O . ALA A 1 101 ? 22.332 -1.092 25.482 1.00 28.51 102 ALA A O 1
ATOM 788 N N . PRO A 1 102 ? 24.118 -0.013 24.594 1.00 28.48 103 PRO A N 1
ATOM 789 C CA . PRO A 1 102 ? 24.334 -1.011 23.550 1.00 28.19 103 PRO A CA 1
ATOM 790 C C . PRO A 1 102 ? 24.564 -2.434 24.050 1.00 27.56 103 PRO A C 1
ATOM 791 O O . PRO A 1 102 ? 24.216 -3.404 23.350 1.00 27.68 103 PRO A O 1
ATOM 795 N N . LEU A 1 103 ? 25.180 -2.549 25.224 1.00 28.52 104 LEU A N 1
ATOM 796 C CA . LEU A 1 103 ? 25.558 -3.843 25.799 1.00 28.71 104 LEU A CA 1
ATOM 797 C C . LEU A 1 103 ? 24.646 -4.244 26.963 1.00 29.12 104 LEU A C 1
ATOM 798 O O . LEU A 1 103 ? 24.902 -5.244 27.645 1.00 30.39 104 LEU 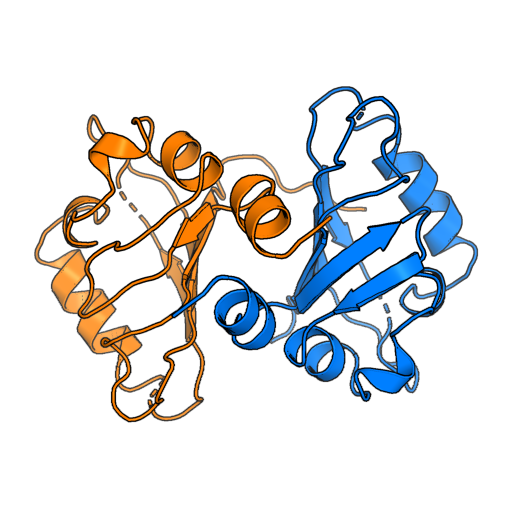A O 1
ATOM 803 N N . ALA A 1 104 ? 23.583 -3.474 27.184 1.00 28.24 105 ALA A N 1
ATOM 804 C CA . ALA A 1 104 ? 22.558 -3.844 28.136 1.00 29.10 105 ALA A CA 1
ATOM 805 C C . ALA A 1 104 ? 21.629 -4.865 27.449 1.00 28.71 105 ALA A C 1
ATOM 806 O O . ALA A 1 104 ? 22.070 -5.669 26.607 1.00 28.49 105 ALA A O 1
ATOM 808 N N . ALA A 1 105 ? 20.339 -4.834 27.756 1.00 26.22 106 ALA A N 1
ATOM 809 C CA . ALA A 1 105 ? 19.471 -5.873 27.181 1.00 23.90 106 ALA A CA 1
ATOM 810 C C . ALA A 1 105 ? 19.474 -5.841 25.655 1.00 23.16 106 ALA A C 1
ATOM 811 O O . ALA A 1 105 ? 19.459 -4.771 25.040 1.00 24.16 106 ALA A O 1
ATOM 813 N N . GLY A 1 106 ? 19.487 -7.018 25.053 1.00 22.51 107 GLY A N 1
ATOM 814 C CA . GLY A 1 106 ? 19.516 -7.105 23.592 1.00 20.64 107 GLY A CA 1
ATOM 815 C C . GLY A 1 106 ? 19.184 -8.488 23.107 1.00 20.32 107 GLY A C 1
ATOM 816 O O . GLY A 1 106 ? 19.043 -9.428 23.894 1.00 19.34 107 GLY A O 1
ATOM 817 N N . VAL A 1 107 ? 18.985 -8.566 21.791 1.00 20.87 108 VAL A N 1
ATOM 818 C CA A VAL A 1 107 ? 18.734 -9.812 21.074 0.50 20.38 108 VAL A CA 1
ATOM 819 C CA B VAL A 1 107 ? 18.745 -9.823 21.109 0.50 20.62 108 VAL A CA 1
ATOM 820 C C . VAL A 1 107 ? 19.941 -10.031 20.197 1.00 20.59 108 VAL A C 1
ATOM 821 O O . VAL A 1 107 ? 20.306 -9.144 19.442 1.00 21.00 108 VAL A O 1
ATOM 828 N N . TRP A 1 108 ? 20.552 -11.206 20.328 1.00 19.44 109 TRP A N 1
ATOM 829 C CA . TRP A 1 108 ? 21.783 -11.555 19.611 1.00 19.75 109 TRP A CA 1
ATOM 830 C C . TRP A 1 108 ? 21.650 -12.853 18.871 1.00 20.47 109 TRP A C 1
ATOM 831 O O . TRP A 1 108 ? 21.008 -13.761 19.345 1.00 21.44 109 TRP A O 1
ATOM 842 N N . THR A 1 109 ? 22.209 -12.892 17.661 1.00 19.33 110 THR A N 1
ATOM 843 C CA . THR A 1 109 ? 22.202 -14.092 16.810 1.00 20.34 110 THR A CA 1
ATOM 844 C C . THR A 1 109 ? 23.594 -14.594 16.529 1.00 21.18 110 THR A C 1
ATOM 845 O O . THR A 1 109 ? 24.550 -13.814 16.493 1.00 19.70 110 THR A O 1
ATOM 849 N N . PHE A 1 110 ? 23.707 -15.919 16.357 1.00 18.76 111 PHE A N 1
ATOM 850 C CA . PHE A 1 110 ? 24.975 -16.588 16.122 1.00 20.14 111 PHE A CA 1
ATOM 851 C C . PHE A 1 110 ? 24.806 -17.626 15.026 1.00 18.82 111 PHE A C 1
ATOM 852 O O . PHE A 1 110 ? 23.881 -18.411 15.069 1.00 20.24 111 PHE A O 1
ATOM 860 N N . GLU A 1 111 ? 25.704 -17.610 14.040 1.00 19.32 112 GLU A N 1
ATOM 861 C CA . GLU A 1 111 ? 25.662 -18.604 12.983 1.00 20.83 112 GLU A CA 1
ATOM 862 C C . GLU A 1 111 ? 27.081 -19.035 12.666 1.00 21.17 112 GLU A C 1
ATOM 863 O O . GLU A 1 111 ? 27.933 -18.211 12.469 1.00 22.26 112 GLU A O 1
ATOM 869 N N . ASP A 1 112 ? 27.310 -20.341 12.645 1.00 21.54 113 ASP A N 1
ATOM 870 C CA . ASP A 1 112 ? 28.608 -20.907 12.363 1.00 23.78 113 ASP A CA 1
ATOM 871 C C . ASP A 1 112 ? 28.884 -20.770 10.857 1.00 26.23 113 ASP A C 1
ATOM 872 O O . ASP A 1 112 ? 28.115 -21.277 10.021 1.00 28.46 113 ASP A O 1
ATOM 877 N N . LEU A 1 113 ? 29.985 -20.096 10.517 1.00 27.11 114 LEU A N 1
ATOM 878 C CA . LEU A 1 113 ? 30.353 -19.916 9.105 1.00 31.18 114 LEU A CA 1
ATOM 879 C C . LEU A 1 113 ? 31.140 -21.090 8.522 1.00 37.39 114 LEU A C 1
ATOM 880 O O . LEU A 1 113 ? 31.378 -21.138 7.318 1.00 41.14 114 LEU A O 1
ATOM 885 N N . SER A 1 114 ? 31.556 -22.028 9.364 1.00 38.64 115 SER A N 1
ATOM 886 C CA . SER A 1 114 ? 32.361 -23.152 8.863 1.00 45.66 115 SER A CA 1
ATOM 887 C C . SER A 1 114 ? 31.504 -24.284 8.293 1.00 49.23 115 SER A C 1
ATOM 888 O O . SER A 1 114 ? 31.992 -25.112 7.518 1.00 55.58 115 SER A O 1
ATOM 891 N N . ALA A 1 115 ? 30.227 -24.285 8.669 1.00 47.89 116 ALA A N 1
ATOM 892 C CA . ALA A 1 115 ? 29.317 -25.393 8.398 1.00 51.21 116 ALA A CA 1
ATOM 893 C C . ALA A 1 115 ? 28.472 -25.160 7.145 1.00 55.06 116 ALA A C 1
ATOM 894 O O . ALA A 1 115 ? 28.863 -24.415 6.242 1.00 57.75 116 ALA A O 1
ATOM 896 N N . ILE B 1 3 ? 13.627 -8.828 28.089 1.00 42.46 4 ILE B N 1
ATOM 897 C CA . ILE B 1 3 ? 12.983 -8.968 26.747 1.00 38.37 4 ILE B CA 1
ATOM 898 C C . ILE B 1 3 ? 12.172 -10.268 26.672 1.00 36.55 4 ILE B C 1
ATOM 899 O O . ILE B 1 3 ? 12.705 -11.350 26.952 1.00 36.24 4 ILE B O 1
ATOM 904 N N . ASP B 1 4 ? 10.879 -10.166 26.343 1.00 35.70 5 ASP B N 1
ATOM 905 C CA . ASP B 1 4 ? 10.074 -11.381 26.161 1.00 34.50 5 ASP B CA 1
ATOM 906 C C . ASP B 1 4 ? 10.179 -11.908 24.728 1.00 31.24 5 ASP B C 1
ATOM 907 O O . ASP B 1 4 ? 10.825 -11.286 23.894 1.00 30.27 5 ASP B O 1
ATOM 912 N N . TYR B 1 5 ? 9.589 -13.068 24.461 1.00 30.33 6 TYR B N 1
ATOM 913 C CA . TYR B 1 5 ? 9.772 -13.695 23.147 1.00 27.77 6 TYR B CA 1
ATOM 914 C C . TYR B 1 5 ? 9.172 -12.894 21.994 1.00 26.84 6 TYR B C 1
ATOM 915 O O . TYR B 1 5 ? 9.774 -12.841 20.907 1.00 25.49 6 TYR B O 1
ATOM 924 N N . LYS B 1 6 ? 8.014 -12.275 22.245 1.00 28.95 7 LYS B N 1
ATOM 925 C CA . LYS B 1 6 ? 7.340 -11.420 21.254 1.00 29.38 7 LYS B CA 1
ATOM 926 C C . LYS B 1 6 ? 8.200 -10.208 20.933 1.00 28.05 7 LYS B C 1
ATOM 927 O O . LYS B 1 6 ? 8.454 -9.923 19.766 1.00 25.90 7 LYS B O 1
ATOM 933 N N . THR B 1 7 ? 8.677 -9.521 21.968 1.00 28.97 8 THR B N 1
ATOM 934 C CA . THR B 1 7 ? 9.606 -8.396 21.783 1.00 28.78 8 THR B CA 1
ATOM 935 C C . THR B 1 7 ? 10.890 -8.805 21.045 1.00 26.99 8 THR B C 1
ATOM 936 O O . THR B 1 7 ? 11.333 -8.086 20.144 1.00 26.93 8 THR B O 1
ATOM 940 N N . ALA B 1 8 ? 11.483 -9.949 21.405 1.00 26.34 9 ALA B N 1
ATOM 941 C CA . ALA B 1 8 ? 12.698 -10.405 20.718 1.00 25.06 9 ALA B CA 1
ATOM 942 C C . ALA B 1 8 ? 12.431 -10.570 19.221 1.00 23.98 9 ALA B C 1
ATOM 943 O O . ALA B 1 8 ? 13.193 -10.098 18.394 1.00 23.17 9 ALA B O 1
ATOM 945 N N . PHE B 1 9 ? 11.325 -11.220 18.895 1.00 22.55 10 PHE B N 1
ATOM 946 C CA . PHE B 1 9 ? 10.948 -11.435 17.489 1.00 22.39 10 PHE B CA 1
ATOM 947 C C . PHE B 1 9 ? 10.900 -10.083 16.740 1.00 22.78 10 PHE B C 1
ATOM 948 O O . PHE B 1 9 ? 11.471 -9.932 15.665 1.00 22.52 10 PHE B O 1
ATOM 956 N N . HIS B 1 10 ? 10.202 -9.118 17.319 1.00 24.92 11 HIS B N 1
ATOM 957 C CA . HIS B 1 10 ? 10.070 -7.808 16.675 1.00 25.53 11 HIS B CA 1
ATOM 958 C C . HIS B 1 10 ? 11.301 -6.907 16.671 1.00 24.19 11 HIS B C 1
ATOM 959 O O . HIS B 1 10 ? 11.418 -6.035 15.791 1.00 25.62 11 HIS B O 1
ATOM 966 N N . LEU B 1 11 ? 12.203 -7.120 17.626 1.00 23.93 12 LEU B N 1
ATOM 967 C CA . LEU B 1 11 ? 13.432 -6.319 17.789 1.00 24.43 12 LEU B CA 1
ATOM 968 C C . LEU B 1 11 ? 14.589 -6.876 16.959 1.00 23.14 12 LEU B C 1
ATOM 969 O O . LEU B 1 11 ? 15.575 -6.162 16.720 1.00 24.11 12 LEU B O 1
ATOM 974 N N . ALA B 1 12 ? 14.488 -8.151 16.561 1.00 21.96 13 ALA B N 1
ATOM 975 C CA . ALA B 1 12 ? 15.626 -8.871 15.965 1.00 21.59 13 ALA B CA 1
ATOM 976 C C . ALA B 1 12 ? 16.231 -8.140 14.792 1.00 21.78 13 ALA B C 1
ATOM 977 O O . ALA B 1 12 ? 15.522 -7.623 13.965 1.00 21.93 13 ALA B O 1
ATOM 979 N N . PRO B 1 13 ? 17.571 -8.122 14.702 1.00 23.05 14 PRO B N 1
ATOM 980 C CA . PRO B 1 13 ? 18.303 -7.372 13.695 1.00 25.86 14 PRO B CA 1
ATOM 981 C C . PRO B 1 13 ? 18.331 -8.059 12.340 1.00 24.88 14 PRO B C 1
ATOM 982 O O . PRO B 1 13 ? 19.026 -7.588 11.416 1.00 26.52 14 PRO B O 1
ATOM 986 N N . ILE B 1 14 ? 17.668 -9.204 12.263 1.00 22.71 15 ILE B N 1
ATOM 987 C CA . ILE B 1 14 ? 17.504 -9.930 11.002 1.00 22.35 15 ILE B CA 1
ATOM 988 C C . ILE B 1 14 ? 16.018 -10.136 10.742 1.00 20.45 15 ILE B C 1
ATOM 989 O O . ILE B 1 14 ? 15.192 -10.141 11.663 1.00 20.10 15 ILE B O 1
ATOM 994 N N . GLY B 1 15 ? 15.690 -10.331 9.479 1.00 20.09 16 GLY B N 1
ATOM 995 C CA . GLY B 1 15 ? 14.311 -10.586 9.103 1.00 19.03 16 GLY B CA 1
ATOM 996 C C . GLY B 1 15 ? 13.872 -11.941 9.605 1.00 18.21 16 GLY B C 1
ATOM 997 O O . GLY B 1 15 ? 14.596 -12.930 9.471 1.00 18.74 16 GLY B O 1
ATOM 998 N N . LEU B 1 16 ? 12.714 -11.976 10.251 1.00 17.36 17 LEU B N 1
ATOM 999 C CA . LEU B 1 16 ? 12.176 -13.270 10.733 1.00 18.16 17 LEU B CA 1
ATOM 1000 C C . LEU B 1 16 ? 10.775 -13.476 10.202 1.00 19.15 17 LEU B C 1
ATOM 1001 O O . LEU B 1 16 ? 9.980 -12.524 10.058 1.00 21.32 17 LEU B O 1
ATOM 1006 N N . VAL B 1 17 ? 10.433 -14.738 9.939 1.00 18.93 18 VAL B N 1
ATOM 1007 C CA . VAL B 1 17 ? 9.090 -15.099 9.434 1.00 21.16 18 VAL B CA 1
ATOM 1008 C C . VAL B 1 17 ? 8.627 -16.331 10.147 1.00 22.53 18 VAL B C 1
ATOM 1009 O O . VAL B 1 17 ? 9.385 -17.286 10.274 1.00 22.18 18 VAL B O 1
ATOM 1013 N N . LEU B 1 18 ? 7.372 -16.323 10.613 1.00 21.04 19 LEU B N 1
ATOM 1014 C CA . LEU B 1 18 ? 6.650 -17.551 10.979 1.00 21.29 19 LEU B CA 1
ATOM 1015 C C . LEU B 1 18 ? 5.801 -17.922 9.763 1.00 20.96 19 LEU B C 1
ATOM 1016 O O . LEU B 1 18 ? 4.984 -17.124 9.336 1.00 21.07 19 LEU B O 1
ATOM 1021 N N . SER B 1 19 ? 6.085 -19.076 9.151 1.00 21.17 20 SER B N 1
ATOM 1022 C CA . SER B 1 19 ? 5.448 -19.437 7.867 1.00 20.79 20 SER B CA 1
ATOM 1023 C C . SER B 1 19 ? 4.484 -20.605 8.044 1.00 23.06 20 SER B C 1
ATOM 1024 O O . SER B 1 19 ? 4.438 -21.286 9.097 1.00 24.20 20 SER B O 1
ATOM 1027 N N . ARG B 1 20 ? 3.682 -20.803 7.002 1.00 22.62 21 ARG B N 1
ATOM 1028 C CA . ARG B 1 20 ? 2.855 -22.012 6.871 1.00 25.83 21 ARG B CA 1
ATOM 1029 C C . ARG B 1 20 ? 2.566 -22.168 5.389 1.00 26.45 21 ARG B C 1
ATOM 1030 O O . ARG B 1 20 ? 2.087 -21.229 4.749 1.00 26.45 21 ARG B O 1
ATOM 1038 N N . ASP B 1 21 ? 2.901 -23.340 4.850 1.00 28.09 22 ASP B N 1
ATOM 1039 C CA . ASP B 1 21 ? 2.741 -23.639 3.416 1.00 29.62 22 ASP B CA 1
ATOM 1040 C C . ASP B 1 21 ? 3.276 -22.541 2.477 1.00 27.52 22 ASP B C 1
ATOM 1041 O O . ASP B 1 21 ? 2.638 -22.171 1.478 1.00 29.23 22 ASP B O 1
ATOM 1046 N N . ARG B 1 22 ? 4.460 -22.048 2.823 1.00 25.63 23 ARG B N 1
ATOM 1047 C CA . ARG B 1 22 ? 5.193 -21.048 2.049 1.00 24.16 23 ARG B CA 1
ATOM 1048 C C . ARG B 1 22 ? 4.486 -19.693 2.014 1.00 24.16 23 ARG B C 1
ATOM 1049 O O . ARG B 1 22 ? 4.720 -18.901 1.099 1.00 24.61 23 ARG B O 1
ATOM 1057 N N . VAL B 1 23 ? 3.601 -19.466 2.992 1.00 21.54 24 VAL B N 1
ATOM 1058 C CA . VAL B 1 23 ? 2.968 -18.179 3.196 1.00 21.15 24 VAL B CA 1
ATOM 1059 C C . VAL B 1 23 ? 3.506 -17.555 4.495 1.00 21.05 24 VAL B C 1
ATOM 1060 O O . VAL B 1 23 ? 3.703 -18.249 5.499 1.00 22.57 24 VAL B O 1
ATOM 1064 N N . ILE B 1 24 ? 3.739 -16.245 4.468 1.00 19.69 25 ILE B N 1
ATOM 1065 C CA . ILE B 1 24 ? 4.203 -15.524 5.651 1.00 20.41 25 ILE B CA 1
ATOM 1066 C C . ILE B 1 24 ? 3.011 -15.288 6.590 1.00 21.33 25 ILE B C 1
ATOM 1067 O O . ILE B 1 24 ? 2.109 -14.535 6.247 1.00 23.06 25 ILE B O 1
ATOM 1072 N N . GLU B 1 25 ? 2.999 -15.938 7.756 1.00 21.78 26 GLU B N 1
ATOM 1073 C CA A GLU B 1 25 ? 1.912 -15.741 8.721 0.50 23.90 26 GLU B CA 1
ATOM 1074 C CA B GLU B 1 25 ? 1.918 -15.752 8.739 0.50 23.76 26 GLU B CA 1
ATOM 1075 C C . GLU B 1 25 ? 2.222 -14.604 9.695 1.00 24.52 26 GLU B C 1
ATOM 1076 O O . GLU B 1 25 ? 1.309 -13.914 10.179 1.00 26.59 26 GLU B O 1
ATOM 1087 N N . ASP B 1 26 ? 3.513 -14.399 9.969 1.00 23.22 27 ASP B N 1
ATOM 1088 C CA . ASP B 1 26 ? 3.936 -13.277 10.794 1.00 23.48 27 ASP B CA 1
ATOM 1089 C C . ASP B 1 26 ? 5.353 -12.940 10.401 1.00 22.15 27 ASP B C 1
ATOM 1090 O O . ASP B 1 26 ? 6.072 -13.796 9.895 1.00 21.26 27 ASP B O 1
ATOM 1095 N N . CYS B 1 27 ? 5.733 -11.681 10.598 1.00 21.60 28 CYS B N 1
ATOM 1096 C CA . CYS B 1 27 ? 7.092 -11.277 10.298 1.00 21.63 28 CYS B CA 1
ATOM 1097 C C . CYS B 1 27 ? 7.423 -10.045 11.122 1.00 22.02 28 CYS B C 1
ATOM 1098 O O . CYS B 1 27 ? 6.550 -9.407 11.743 1.00 24.14 28 CYS B O 1
ATOM 1101 N N . ASN B 1 28 ? 8.697 -9.715 11.142 1.00 20.48 29 ASN B N 1
ATOM 1102 C CA . ASN B 1 28 ? 9.127 -8.535 11.862 1.00 20.55 29 ASN B CA 1
ATOM 1103 C C . ASN B 1 28 ? 9.419 -7.334 10.954 1.00 21.75 29 ASN B C 1
ATOM 1104 O O . ASN B 1 28 ? 9.398 -7.448 9.696 1.00 21.37 29 ASN B O 1
ATOM 1109 N N . ASP B 1 29 ? 9.713 -6.202 11.605 1.00 23.18 30 ASP B N 1
ATOM 1110 C CA . ASP B 1 29 ? 9.995 -4.945 10.890 1.00 25.67 30 ASP B CA 1
ATOM 1111 C C . ASP B 1 29 ? 11.259 -5.076 10.031 1.00 24.21 30 ASP B C 1
ATOM 1112 O O . ASP B 1 29 ? 11.337 -4.481 8.967 1.00 24.51 30 ASP B O 1
ATOM 1117 N N . GLU B 1 30 ? 12.259 -5.850 10.487 1.00 22.03 31 GLU B N 1
ATOM 1118 C CA . GLU B 1 30 ? 13.467 -6.016 9.681 1.00 23.40 31 GLU B CA 1
ATOM 1119 C C . GLU B 1 30 ? 13.174 -6.662 8.332 1.00 22.07 31 GLU B C 1
ATOM 1120 O O . GLU B 1 30 ? 13.776 -6.255 7.308 1.00 22.80 31 GLU B O 1
ATOM 1126 N N . LEU B 1 31 ? 12.301 -7.671 8.318 1.00 21.19 32 LEU B N 1
ATOM 1127 C CA . LEU B 1 31 ? 11.914 -8.295 7.030 1.00 21.60 32 LEU B CA 1
ATOM 1128 C C . LEU B 1 31 ? 11.296 -7.257 6.093 1.00 22.29 32 LEU B C 1
ATOM 1129 O O . LEU B 1 31 ? 11.646 -7.199 4.895 1.00 22.86 32 LEU B O 1
ATOM 1134 N N . ALA B 1 32 ? 10.392 -6.439 6.628 1.00 22.73 33 ALA B N 1
ATOM 1135 C CA . ALA B 1 32 ? 9.772 -5.329 5.893 1.00 25.79 33 ALA B CA 1
ATOM 1136 C C . ALA B 1 32 ? 10.838 -4.383 5.326 1.00 26.89 33 ALA B C 1
ATOM 1137 O O . ALA B 1 32 ? 10.748 -3.960 4.169 1.00 29.18 33 ALA B O 1
ATOM 1139 N N . ALA B 1 33 ? 11.840 -4.070 6.149 1.00 25.25 34 ALA B N 1
ATOM 1140 C CA . ALA B 1 33 ? 12.920 -3.170 5.752 1.00 27.29 34 ALA B CA 1
ATOM 1141 C C . ALA B 1 33 ? 13.678 -3.758 4.574 1.00 26.53 34 ALA B C 1
ATOM 1142 O O . ALA B 1 33 ? 13.898 -3.064 3.573 1.00 29.29 34 ALA B O 1
ATOM 1144 N N . ILE B 1 34 ? 14.028 -5.046 4.681 1.00 25.44 35 ILE B N 1
ATOM 1145 C CA . ILE B 1 34 ? 14.815 -5.694 3.635 1.00 25.09 35 ILE B CA 1
ATOM 1146 C C . ILE B 1 34 ? 14.065 -5.625 2.308 1.00 24.77 35 ILE B C 1
ATOM 1147 O O . ILE B 1 34 ? 14.652 -5.303 1.257 1.00 26.50 35 ILE B O 1
ATOM 1152 N N . PHE B 1 35 ? 12.763 -5.897 2.362 1.00 24.87 36 PHE B N 1
ATOM 1153 C CA . PHE B 1 35 ? 11.953 -5.956 1.145 1.00 25.80 36 PHE B CA 1
ATOM 1154 C C . PHE B 1 35 ? 11.285 -4.639 0.749 1.00 27.00 36 PHE B C 1
ATOM 1155 O O . PHE B 1 35 ? 10.458 -4.593 -0.164 1.00 28.52 36 PHE B O 1
ATOM 1163 N N . ARG B 1 36 ? 11.693 -3.570 1.431 1.00 27.34 37 ARG B N 1
ATOM 1164 C CA . ARG B 1 36 ? 11.238 -2.205 1.152 1.00 27.88 37 ARG B CA 1
ATOM 1165 C C . ARG B 1 36 ? 9.726 -2.058 1.080 1.00 29.31 37 ARG B C 1
ATOM 1166 O O . ARG B 1 36 ? 9.195 -1.442 0.138 1.00 30.79 37 ARG B O 1
ATOM 1174 N N . CYS B 1 37 ? 9.037 -2.591 2.090 1.00 28.19 38 CYS B N 1
ATOM 1175 C CA . CYS B 1 37 ? 7.581 -2.463 2.176 1.00 30.59 38 CYS B CA 1
ATOM 1176 C C . CYS B 1 37 ? 7.151 -2.396 3.638 1.00 29.96 38 CYS B C 1
ATOM 1177 O O . CYS B 1 37 ? 7.998 -2.295 4.522 1.00 29.16 38 CYS B O 1
ATOM 1180 N N . ALA B 1 38 ? 5.841 -2.433 3.878 1.00 31.42 39 ALA B N 1
ATOM 1181 C CA . ALA B 1 38 ? 5.309 -2.503 5.244 1.00 31.25 39 ALA B CA 1
ATOM 1182 C C . ALA B 1 38 ? 5.065 -3.946 5.663 1.00 30.77 39 ALA B C 1
ATOM 1183 O O . ALA B 1 38 ? 4.844 -4.813 4.818 1.00 30.84 39 ALA B O 1
ATOM 1185 N N . ARG B 1 39 ? 5.076 -4.204 6.969 1.00 28.34 40 ARG B N 1
ATOM 1186 C CA . ARG B 1 39 ? 4.732 -5.541 7.457 1.00 27.05 40 ARG B CA 1
ATOM 1187 C C . ARG B 1 39 ? 3.366 -5.972 6.927 1.00 26.39 40 ARG B C 1
ATOM 1188 O O . ARG B 1 39 ? 3.182 -7.123 6.540 1.00 24.37 40 ARG B O 1
ATOM 1196 N N . ALA B 1 40 ? 2.420 -5.032 6.902 1.00 28.83 41 ALA B N 1
ATOM 1197 C CA . ALA B 1 40 ? 1.080 -5.290 6.369 1.00 30.58 41 ALA B CA 1
ATOM 1198 C C . ALA B 1 40 ? 1.123 -5.809 4.932 1.00 28.94 41 ALA B C 1
ATOM 1199 O O . ALA B 1 40 ? 0.237 -6.562 4.529 1.00 30.91 41 ALA B O 1
ATOM 1201 N N . ASP B 1 41 ? 2.125 -5.402 4.155 1.00 28.09 42 ASP B N 1
ATOM 1202 C CA . ASP B 1 41 ? 2.263 -5.886 2.766 1.00 29.79 42 ASP B CA 1
ATOM 1203 C C . ASP B 1 41 ? 2.683 -7.356 2.706 1.00 27.20 42 ASP B C 1
ATOM 1204 O O . ASP B 1 41 ? 2.459 -8.022 1.703 1.00 30.38 42 ASP B O 1
ATOM 1209 N N . LEU B 1 42 ? 3.281 -7.852 3.790 1.00 24.38 43 LEU B N 1
ATOM 1210 C CA . LEU B 1 42 ? 3.867 -9.189 3.795 1.00 23.69 43 LEU B CA 1
ATOM 1211 C C . LEU B 1 42 ? 3.010 -10.220 4.500 1.00 22.82 43 LEU B C 1
ATOM 1212 O O . LEU 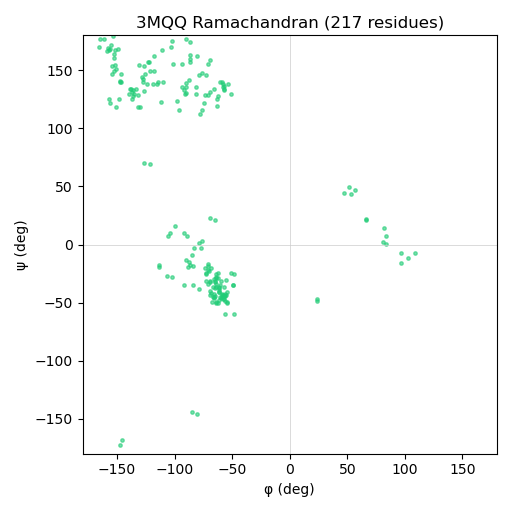B 1 42 ? 3.087 -11.409 4.195 1.00 24.39 43 LEU B O 1
ATOM 1217 N N . ILE B 1 43 ? 2.219 -9.781 5.465 1.00 23.20 44 ILE B N 1
ATOM 1218 C CA . ILE B 1 43 ? 1.365 -10.705 6.196 1.00 24.15 44 ILE B CA 1
ATOM 1219 C C . ILE B 1 43 ? 0.333 -11.352 5.270 1.00 24.10 44 ILE B C 1
ATOM 1220 O O . ILE B 1 43 ? -0.499 -10.680 4.649 1.00 25.50 44 ILE B O 1
ATOM 1225 N N . GLY B 1 44 ? 0.407 -12.674 5.184 1.00 23.66 45 GLY B N 1
ATOM 1226 C CA . GLY B 1 44 ? -0.508 -13.439 4.350 1.00 23.25 45 GLY B CA 1
ATOM 1227 C C . GLY B 1 44 ? -0.060 -13.441 2.910 1.00 22.57 45 GLY B C 1
ATOM 1228 O O . GLY B 1 44 ? -0.816 -13.800 2.036 1.00 24.24 45 GLY B O 1
ATOM 1229 N N . ARG B 1 45 ? 1.182 -13.029 2.669 1.00 22.55 46 ARG B N 1
ATOM 1230 C CA . ARG B 1 45 ? 1.775 -13.072 1.332 1.00 23.03 46 ARG B CA 1
ATOM 1231 C C . ARG B 1 45 ? 2.532 -14.378 1.100 1.00 22.11 46 ARG B C 1
ATOM 1232 O O . ARG B 1 45 ? 3.306 -14.803 1.988 1.00 21.77 46 ARG B O 1
ATOM 1240 N N . SER B 1 46 ? 2.307 -15.023 -0.056 1.00 21.79 47 SER B N 1
ATOM 1241 C CA . SER B 1 46 ? 3.183 -16.146 -0.476 1.00 23.25 47 SER B CA 1
ATOM 1242 C C . SER B 1 46 ? 4.643 -15.679 -0.571 1.00 22.66 47 SER B C 1
ATOM 1243 O O . SER B 1 46 ? 4.905 -14.578 -1.045 1.00 23.31 47 SER B O 1
ATOM 1246 N N . PHE B 1 47 ? 5.587 -16.495 -0.103 1.00 22.12 48 PHE B N 1
ATOM 1247 C CA . PHE B 1 47 ? 7.010 -16.241 -0.357 1.00 23.37 48 PHE B CA 1
ATOM 1248 C C . PHE B 1 47 ? 7.296 -16.006 -1.836 1.00 22.84 48 PHE B C 1
ATOM 1249 O O . PHE B 1 47 ? 8.274 -15.359 -2.173 1.00 25.13 48 PHE B O 1
ATOM 1257 N N . GLU B 1 48 ? 6.451 -16.528 -2.731 1.00 22.87 49 GLU B N 1
ATOM 1258 C CA . GLU B 1 48 ? 6.701 -16.409 -4.195 1.00 24.82 49 GLU B CA 1
ATOM 1259 C C . GLU B 1 48 ? 7.027 -14.977 -4.649 1.00 25.31 49 GLU B C 1
ATOM 1260 O O . GLU B 1 48 ? 7.836 -14.757 -5.571 1.00 26.03 49 GLU B O 1
ATOM 1266 N N . VAL B 1 49 ? 6.399 -14.003 -3.996 1.00 27.07 50 VAL B N 1
ATOM 1267 C CA . VAL B 1 49 ? 6.565 -12.592 -4.392 1.00 28.45 50 VAL B CA 1
ATOM 1268 C C . VAL B 1 49 ? 7.962 -12.028 -4.069 1.00 27.64 50 VAL B C 1
ATOM 1269 O O . VAL B 1 49 ? 8.348 -10.991 -4.588 1.00 28.24 50 VAL B O 1
ATOM 1273 N N . LEU B 1 50 ? 8.683 -12.723 -3.200 1.00 25.51 51 LEU B N 1
ATOM 1274 C CA . LEU B 1 50 ? 9.979 -12.278 -2.723 1.00 25.60 51 LEU B CA 1
ATOM 1275 C C . LEU B 1 50 ? 11.055 -12.826 -3.645 1.00 22.87 51 LEU B C 1
ATOM 1276 O O . LEU B 1 50 ? 12.185 -12.415 -3.569 1.00 23.15 51 LEU B O 1
ATOM 1281 N N . TYR B 1 51 ? 10.694 -13.786 -4.499 1.00 21.78 52 TYR B N 1
ATOM 1282 C CA . TYR B 1 51 ? 11.639 -14.373 -5.450 1.00 21.73 52 TYR B CA 1
ATOM 1283 C C . TYR B 1 51 ? 11.702 -13.570 -6.749 1.00 22.47 52 TYR B C 1
ATOM 1284 O O . TYR B 1 51 ? 10.749 -12.855 -7.092 1.00 23.60 52 TYR B O 1
ATOM 1293 N N . PRO B 1 52 ? 12.813 -13.695 -7.495 1.00 22.86 53 PRO B N 1
ATOM 1294 C CA . PRO B 1 52 ? 12.962 -12.961 -8.746 1.00 25.14 53 PRO B CA 1
ATOM 1295 C C . PRO B 1 52 ? 11.864 -13.330 -9.729 1.00 25.63 53 PRO B C 1
ATOM 1296 O O . PRO B 1 52 ? 11.474 -12.511 -10.561 1.00 27.73 53 PRO B O 1
ATOM 1300 N N . SER B 1 53 ? 11.399 -14.564 -9.654 1.00 24.98 54 SER B N 1
ATOM 1301 C CA . SER B 1 53 ? 10.336 -15.029 -10.545 1.00 27.83 54 SER B CA 1
ATOM 1302 C C . SER B 1 53 ? 9.625 -16.244 -9.943 1.00 28.32 54 SER B C 1
ATOM 1303 O O . SER B 1 53 ? 10.122 -16.860 -8.982 1.00 27.60 54 SER B O 1
ATOM 1306 N N . SER B 1 54 ? 8.472 -16.580 -10.515 1.00 30.44 55 SER B N 1
ATOM 1307 C CA A SER B 1 54 ? 7.722 -17.785 -10.160 0.50 30.40 55 SER B CA 1
ATOM 1308 C CA B SER B 1 54 ? 7.741 -17.781 -10.127 0.50 30.18 55 SER B CA 1
ATOM 1309 C C . SER B 1 54 ? 8.576 -19.044 -10.330 1.00 30.14 55 SER B C 1
ATOM 1310 O O . SER B 1 54 ? 8.535 -19.951 -9.497 1.00 29.63 55 SER B O 1
ATOM 1315 N N . ASP B 1 55 ? 9.348 -19.096 -11.421 1.00 31.39 56 ASP B N 1
ATOM 1316 C CA . ASP B 1 55 ? 10.213 -20.250 -11.690 1.00 31.62 56 ASP B CA 1
ATOM 1317 C C . ASP B 1 55 ? 11.259 -20.444 -10.593 1.00 29.84 56 ASP B C 1
ATOM 1318 O O . ASP B 1 55 ? 11.582 -21.583 -10.217 1.00 28.98 56 ASP B O 1
ATOM 1323 N N . GLU B 1 56 ? 11.803 -19.329 -10.108 1.00 29.12 57 GLU B N 1
ATOM 1324 C CA . GLU B 1 56 ? 12.794 -19.356 -9.024 1.00 29.12 57 GLU B CA 1
ATOM 1325 C C . GLU B 1 56 ? 12.181 -19.868 -7.720 1.00 28.44 57 GLU B C 1
ATOM 1326 O O . GLU B 1 56 ? 12.771 -20.711 -7.029 1.00 29.17 57 GLU B O 1
ATOM 1332 N N . PHE B 1 57 ? 10.992 -19.374 -7.397 1.00 27.64 58 PHE B N 1
ATOM 1333 C CA . PHE B 1 57 ? 10.257 -19.833 -6.217 1.00 26.25 58 PHE B CA 1
ATOM 1334 C C . PHE B 1 57 ? 10.052 -21.359 -6.318 1.00 27.86 58 PHE B C 1
ATOM 1335 O O . PHE B 1 57 ? 10.288 -22.094 -5.357 1.00 28.29 58 PHE B O 1
ATOM 1343 N N . GLU B 1 58 ? 9.668 -21.830 -7.506 1.00 28.79 59 GLU B N 1
ATOM 1344 C CA . GLU B 1 58 ? 9.450 -23.272 -7.716 1.00 30.44 59 GLU B CA 1
ATOM 1345 C C . GLU B 1 58 ? 10.755 -24.054 -7.587 1.00 31.87 59 GLU B C 1
ATOM 1346 O O . GLU B 1 58 ? 10.793 -25.083 -6.911 1.00 33.51 59 GLU B O 1
ATOM 1348 N N . ARG B 1 59 ? 11.822 -23.553 -8.224 1.00 31.33 60 ARG B N 1
ATOM 1349 C CA . ARG B 1 59 ? 13.102 -24.238 -8.265 1.00 32.62 60 ARG B CA 1
ATOM 1350 C C . ARG B 1 59 ? 13.719 -24.379 -6.883 1.00 32.35 60 ARG B C 1
ATOM 1351 O O . ARG B 1 59 ? 14.145 -25.477 -6.484 1.00 33.69 60 ARG B O 1
ATOM 1359 N N . ILE B 1 60 ? 13.776 -23.270 -6.159 1.00 45.21 61 ILE B N 1
ATOM 1360 C CA . ILE B 1 60 ? 14.411 -23.275 -4.856 1.00 43.19 61 ILE B CA 1
ATOM 1361 C C . ILE B 1 60 ? 13.589 -24.090 -3.847 1.00 42.08 61 ILE B C 1
ATOM 1362 O O . ILE B 1 60 ? 14.159 -24.715 -2.964 1.00 42.44 61 ILE B O 1
ATOM 1367 N N . GLY B 1 61 ? 12.259 -24.093 -3.997 1.00 42.71 62 GLY B N 1
ATOM 1368 C CA . GLY B 1 61 ? 11.397 -24.993 -3.216 1.00 44.22 62 GLY B CA 1
ATOM 1369 C C . GLY B 1 61 ? 11.764 -26.468 -3.404 1.00 44.73 62 GLY B C 1
ATOM 1370 O O . GLY B 1 61 ? 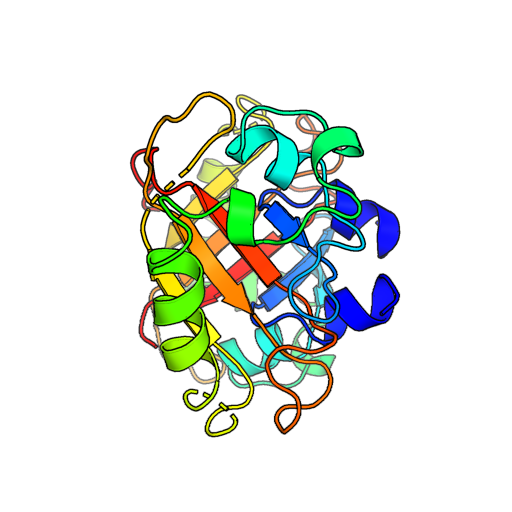11.832 -27.233 -2.438 1.00 45.70 62 GLY B O 1
ATOM 1371 N N . GLU B 1 62 ? 12.011 -26.869 -4.650 1.00 45.91 63 GLU B N 1
ATOM 1372 C CA . GLU B 1 62 ? 12.453 -28.248 -4.944 1.00 48.93 63 GLU B CA 1
ATOM 1373 C C . GLU B 1 62 ? 13.865 -28.541 -4.420 1.00 49.17 63 GLU B C 1
ATOM 1374 O O . GLU B 1 62 ? 14.242 -29.718 -4.202 1.00 53.37 63 GLU B O 1
ATOM 1380 N N . ARG B 1 63 ? 14.643 -27.484 -4.173 1.00 47.48 64 ARG B N 1
ATOM 1381 C CA . ARG B 1 63 ? 15.977 -27.614 -3.568 1.00 50.67 64 ARG B CA 1
ATOM 1382 C C . ARG B 1 63 ? 15.900 -27.694 -2.051 1.00 49.97 64 ARG B C 1
ATOM 1383 O O . ARG B 1 63 ? 16.696 -28.392 -1.425 1.00 54.93 64 ARG B O 1
ATOM 1385 N N . ILE B 1 64 ? 14.942 -26.965 -1.478 1.00 46.09 65 ILE B N 1
ATOM 1386 C CA . ILE B 1 64 ? 14.743 -26.890 -0.027 1.00 47.56 65 ILE B CA 1
ATOM 1387 C C . ILE B 1 64 ? 14.276 -28.222 0.555 1.00 50.70 65 ILE B C 1
ATOM 1388 O O . ILE B 1 64 ? 14.880 -28.715 1.569 1.00 54.69 65 ILE B O 1
ATOM 1393 N N . SER B 1 65 ? 13.221 -28.805 -0.091 1.00 51.06 66 SER B N 1
ATOM 1394 C CA . SER B 1 65 ? 12.579 -30.008 0.466 1.00 56.05 66 SER B CA 1
ATOM 1395 C C . SER B 1 65 ? 13.531 -31.140 0.902 1.00 59.79 66 SER B C 1
ATOM 1396 O O . SER B 1 65 ? 13.556 -31.469 2.086 1.00 62.93 66 SER B O 1
ATOM 1399 N N . PRO B 1 66 ? 14.340 -31.695 -0.023 1.00 35.62 67 PRO B N 1
ATOM 1400 C CA . PRO B 1 66 ? 15.158 -32.841 0.386 1.00 35.80 67 PRO B CA 1
ATOM 1401 C C . PRO B 1 66 ? 16.278 -32.504 1.375 1.00 35.51 67 PRO B C 1
ATOM 1402 O O . PRO B 1 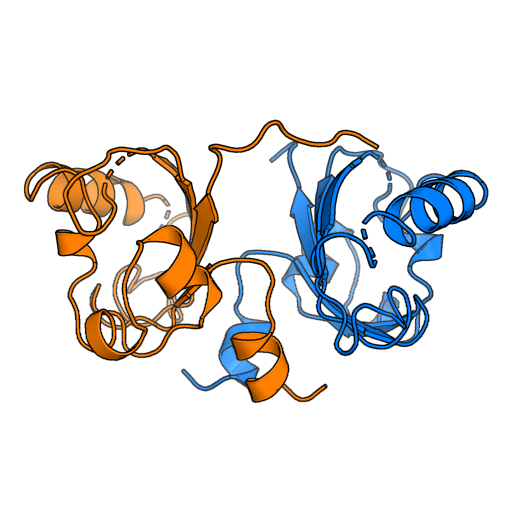66 ? 16.608 -33.331 2.219 1.00 35.25 67 PRO B O 1
ATOM 1406 N N . VAL B 1 67 ? 16.832 -31.295 1.297 1.00 35.52 68 VAL B N 1
ATOM 1407 C CA . VAL B 1 67 ? 17.813 -30.858 2.288 1.00 35.45 68 VAL B CA 1
ATOM 1408 C C . VAL B 1 67 ? 17.140 -30.765 3.646 1.00 33.09 68 VAL B C 1
ATOM 1409 O O . VAL B 1 67 ? 17.692 -31.227 4.640 1.00 32.80 68 VAL B O 1
ATOM 1421 N N . ILE B 1 69 ? 14.347 -32.219 4.729 1.00 30.43 70 ILE B N 1
ATOM 1422 C CA . ILE B 1 69 ? 13.933 -33.537 5.206 1.00 30.39 70 ILE B CA 1
ATOM 1423 C C . ILE B 1 69 ? 15.150 -34.287 5.745 1.00 31.60 70 ILE B C 1
ATOM 1424 O O . ILE B 1 69 ? 15.113 -34.807 6.855 1.00 32.12 70 ILE B O 1
ATOM 1429 N N . ALA B 1 70 ? 16.224 -34.303 4.958 1.00 32.45 71 ALA B N 1
ATOM 1430 C CA . ALA B 1 70 ? 17.430 -35.066 5.306 1.00 35.06 71 ALA B CA 1
ATOM 1431 C C . ALA B 1 70 ? 18.157 -34.540 6.541 1.00 35.30 71 ALA B C 1
ATOM 1432 O O . ALA B 1 70 ? 18.686 -35.313 7.319 1.00 37.27 71 ALA B O 1
ATOM 1434 N N . HIS B 1 71 ? 18.177 -33.219 6.714 1.00 34.70 72 HIS B N 1
ATOM 1435 C CA . HIS B 1 71 ? 18.970 -32.607 7.781 1.00 36.16 72 HIS B CA 1
ATOM 1436 C C . HIS B 1 71 ? 18.185 -31.910 8.898 1.00 35.44 72 HIS B C 1
ATOM 1437 O O . HIS B 1 71 ? 18.743 -31.646 9.968 1.00 37.21 72 HIS B O 1
ATOM 1444 N N . GLY B 1 72 ? 16.916 -31.594 8.651 1.00 36.84 73 GLY B N 1
ATOM 1445 C CA . GLY B 1 72 ? 16.085 -30.961 9.665 1.00 35.05 73 GLY B CA 1
ATOM 1446 C C . GLY B 1 72 ? 16.250 -29.454 9.746 1.00 33.58 73 GLY B C 1
ATOM 1447 O O . GLY B 1 72 ? 15.610 -28.802 10.566 1.00 34.34 73 GLY B O 1
ATOM 1448 N N . SER B 1 73 ? 17.106 -28.902 8.890 1.00 32.41 74 SER B N 1
ATOM 1449 C CA . SER B 1 73 ? 17.273 -27.441 8.770 1.00 32.44 74 SER B CA 1
ATOM 1450 C C . SER B 1 73 ? 17.830 -27.128 7.395 1.00 30.74 74 SER B C 1
ATOM 1451 O O . SER B 1 73 ? 18.267 -28.026 6.672 1.00 32.51 74 SER B O 1
ATOM 1454 N N . TYR B 1 74 ? 17.801 -25.850 7.040 1.00 29.17 75 TYR B N 1
ATOM 1455 C CA . TYR B 1 74 ? 18.183 -25.438 5.713 1.00 28.28 75 TYR B CA 1
ATOM 1456 C C . TYR B 1 74 ? 18.835 -24.068 5.778 1.00 26.63 75 TYR B C 1
ATOM 1457 O O . TYR B 1 74 ? 18.380 -23.212 6.507 1.00 26.57 75 TYR B O 1
ATOM 1466 N N . ALA B 1 75 ? 19.898 -23.883 4.999 1.00 26.71 76 ALA B N 1
ATOM 1467 C CA . ALA B 1 75 ? 20.479 -22.560 4.856 1.00 25.73 76 ALA B CA 1
ATOM 1468 C C . ALA B 1 75 ? 21.050 -22.441 3.457 1.00 25.64 76 ALA B C 1
ATOM 1469 O O . ALA B 1 75 ? 21.607 -23.411 2.884 1.00 29.73 76 ALA B O 1
ATOM 1471 N N . ASP B 1 76 ? 20.864 -21.254 2.875 1.00 25.06 77 ASP B N 1
ATOM 1472 C CA . ASP B 1 76 ? 21.573 -20.927 1.653 1.00 26.20 77 ASP B CA 1
ATOM 1473 C C . ASP B 1 76 ? 21.769 -19.423 1.473 1.00 25.25 77 ASP B C 1
ATOM 1474 O O . ASP B 1 76 ? 21.404 -18.625 2.305 1.00 25.04 77 ASP B O 1
ATOM 1479 N N . ASP B 1 77 ? 22.421 -19.066 0.367 1.00 26.81 78 ASP B N 1
ATOM 1480 C CA . ASP B 1 77 ? 22.376 -17.672 -0.104 1.00 26.22 78 ASP B CA 1
ATOM 1481 C C . ASP B 1 77 ? 21.659 -17.710 -1.430 1.00 27.46 78 ASP B C 1
ATOM 1482 O O . ASP B 1 77 ? 21.931 -18.604 -2.244 1.00 32.20 78 ASP B O 1
ATOM 1487 N N . ARG B 1 78 ? 20.765 -16.751 -1.661 1.00 25.06 79 ARG B N 1
ATOM 1488 C CA . ARG B 1 78 ? 20.153 -16.643 -2.979 1.00 25.20 79 ARG B CA 1
ATOM 1489 C C . ARG B 1 78 ? 19.790 -15.233 -3.327 1.00 22.52 79 ARG B C 1
ATOM 1490 O O . ARG B 1 78 ? 19.745 -14.356 -2.478 1.00 21.59 79 ARG B O 1
ATOM 1498 N N . ILE B 1 79 ? 19.460 -15.042 -4.600 1.00 22.74 80 ILE B N 1
ATOM 1499 C CA . ILE B 1 79 ? 19.006 -13.751 -5.062 1.00 21.61 80 ILE B CA 1
ATOM 1500 C C . ILE B 1 79 ? 17.492 -13.654 -4.852 1.00 22.17 80 ILE B C 1
ATOM 1501 O O . ILE B 1 79 ? 16.741 -14.574 -5.232 1.00 24.86 80 ILE B O 1
ATOM 1514 N N . LYS B 1 81 ? 14.055 -10.553 -4.459 1.00 25.06 82 LYS B N 1
ATOM 1515 C CA . LYS B 1 81 ? 13.491 -9.363 -5.090 1.00 26.63 82 LYS B CA 1
ATOM 1516 C C . LYS B 1 81 ? 12.781 -8.443 -4.086 1.00 26.31 82 LYS B C 1
ATOM 1517 O O . LYS B 1 81 ? 11.768 -8.817 -3.485 1.00 27.09 82 LYS B O 1
ATOM 1523 N N . ARG B 1 82 ? 13.276 -7.212 -3.951 1.00 26.36 83 ARG B N 1
ATOM 1524 C CA . ARG B 1 82 ? 12.597 -6.200 -3.129 1.00 28.63 83 ARG B CA 1
ATOM 1525 C C . ARG B 1 82 ? 11.304 -5.718 -3.794 1.00 31.79 83 ARG B C 1
ATOM 1526 O O . ARG B 1 82 ? 11.148 -5.834 -5.010 1.00 33.33 83 ARG B O 1
ATOM 1534 N N . ALA B 1 83 ? 10.361 -5.218 -2.998 1.00 30.34 84 ALA B N 1
ATOM 1535 C CA . ALA B 1 83 ? 9.216 -4.504 -3.557 1.00 33.93 84 ALA B CA 1
ATOM 1536 C C . ALA B 1 83 ? 9.753 -3.436 -4.514 1.00 36.68 84 ALA B C 1
ATOM 1537 O O . ALA B 1 83 ? 10.669 -2.686 -4.168 1.00 38.31 84 ALA B O 1
ATOM 1539 N N . GLY B 1 84 ? 9.217 -3.400 -5.727 1.00 38.30 85 GLY B N 1
ATOM 1540 C CA . GLY B 1 84 ? 9.701 -2.451 -6.734 1.00 40.92 85 GLY B CA 1
ATOM 1541 C C . GLY B 1 84 ? 10.709 -3.069 -7.689 1.00 39.45 85 GLY B C 1
ATOM 1542 O O . GLY B 1 84 ? 11.113 -2.438 -8.671 1.00 41.33 85 GLY B O 1
ATOM 1543 N N . GLY B 1 85 ? 11.122 -4.302 -7.404 1.00 36.43 86 GLY B N 1
ATOM 1544 C CA . GLY B 1 85 ? 11.899 -5.087 -8.371 1.00 35.56 86 GLY B CA 1
ATOM 1545 C C . GLY B 1 85 ? 13.405 -5.244 -8.199 1.00 34.46 86 GLY B C 1
ATOM 1546 O O . GLY B 1 85 ? 14.008 -6.082 -8.873 1.00 33.29 86 GLY B O 1
ATOM 1547 N N . GLU B 1 86 ? 14.033 -4.473 -7.312 1.00 34.83 87 GLU B N 1
ATOM 1548 C CA . GLU B 1 86 ? 15.497 -4.586 -7.157 1.00 33.85 87 GLU B CA 1
ATOM 1549 C C . GLU B 1 86 ? 15.896 -5.979 -6.693 1.00 30.35 87 GLU B C 1
ATOM 1550 O O . GLU B 1 86 ? 15.377 -6.470 -5.693 1.00 28.57 87 GLU B O 1
ATOM 1556 N N . LEU B 1 87 ? 16.827 -6.586 -7.422 1.00 29.31 88 LEU B N 1
ATOM 1557 C CA . LEU B 1 87 ? 17.341 -7.910 -7.079 1.00 27.03 88 LEU B CA 1
ATOM 1558 C C . LEU B 1 87 ? 18.550 -7.767 -6.151 1.00 26.59 88 LEU B C 1
ATOM 1559 O O . LEU B 1 87 ? 19.385 -6.858 -6.319 1.00 28.23 88 LEU B O 1
ATOM 1564 N N . PHE B 1 88 ? 18.622 -8.637 -5.150 1.00 24.51 89 PHE B N 1
ATOM 1565 C CA . PHE B 1 88 ? 19.685 -8.537 -4.146 1.00 24.19 89 PHE B CA 1
ATOM 1566 C C . PHE B 1 88 ? 19.980 -9.900 -3.573 1.00 22.51 89 PHE B C 1
ATOM 1567 O O . PHE B 1 88 ? 19.157 -10.814 -3.657 1.00 22.60 89 PHE B O 1
ATOM 1575 N N . TRP B 1 89 ? 21.151 -10.030 -2.966 1.00 22.49 90 TRP B N 1
ATOM 1576 C CA . TRP B 1 89 ? 21.545 -11.286 -2.352 1.00 21.57 90 TRP B CA 1
ATOM 1577 C C . TRP B 1 89 ? 21.105 -11.322 -0.890 1.00 21.37 90 TRP B C 1
ATOM 1578 O O . TRP B 1 89 ? 21.259 -10.344 -0.157 1.00 22.39 90 TRP B O 1
ATOM 1589 N N . CYS B 1 90 ? 20.545 -12.466 -0.508 1.00 20.88 91 CYS B N 1
ATOM 1590 C CA . CYS B 1 90 ? 19.991 -12.655 0.818 1.00 19.73 91 CYS B CA 1
ATOM 1591 C C . CYS B 1 90 ? 20.403 -14.004 1.392 1.00 19.95 91 CYS B C 1
ATOM 1592 O O . CYS B 1 90 ? 20.271 -15.014 0.735 1.00 22.12 91 CYS B O 1
ATOM 1595 N N . HIS B 1 91 ? 20.866 -14.044 2.647 1.00 20.80 92 HIS B N 1
ATOM 1596 C CA . HIS B 1 91 ? 21.137 -15.338 3.279 1.00 21.86 92 HIS B CA 1
ATOM 1597 C C . HIS B 1 91 ? 19.868 -15.764 3.977 1.00 21.13 92 HIS B C 1
ATOM 1598 O O . HIS B 1 91 ? 19.264 -14.974 4.685 1.00 22.00 92 HIS B O 1
ATOM 1605 N N . VAL B 1 92 ? 19.438 -17.003 3.745 1.00 20.02 93 VAL B N 1
ATOM 1606 C CA . VAL B 1 92 ? 18.147 -17.485 4.253 1.00 19.79 93 VAL B CA 1
ATOM 1607 C C . VAL B 1 92 ? 18.373 -18.763 5.028 1.00 20.27 93 VAL B C 1
ATOM 1608 O O . VAL B 1 92 ? 19.121 -19.626 4.597 1.00 20.84 93 VAL B O 1
ATOM 1612 N N . THR B 1 93 ? 17.790 -18.845 6.225 1.00 19.63 94 THR B N 1
ATOM 1613 C CA . THR B 1 93 ? 17.833 -20.105 6.979 1.00 21.37 94 THR B CA 1
ATOM 1614 C C . THR B 1 93 ? 16.427 -20.493 7.367 1.00 21.03 94 THR B C 1
ATOM 1615 O O . THR B 1 93 ? 15.559 -19.650 7.492 1.00 19.67 94 THR B O 1
ATOM 1619 N N . GLY B 1 94 ? 16.183 -21.781 7.551 1.00 20.36 95 GLY B N 1
ATOM 1620 C CA . GLY B 1 94 ? 14.833 -22.190 7.938 1.00 21.38 95 GLY B CA 1
ATOM 1621 C C . GLY B 1 94 ? 14.826 -23.502 8.685 1.00 21.70 95 GLY B C 1
ATOM 1622 O O . GLY B 1 94 ? 15.686 -24.349 8.491 1.00 23.69 95 GLY B O 1
ATOM 1623 N N . ARG B 1 95 ? 13.894 -23.622 9.629 1.00 22.28 96 ARG B N 1
ATOM 1624 C CA . ARG B 1 95 ? 13.627 -24.917 10.222 1.00 22.20 96 ARG B CA 1
ATOM 1625 C C . ARG B 1 95 ? 12.137 -25.170 10.236 1.00 22.48 96 ARG B C 1
ATOM 1626 O O . ARG B 1 95 ? 11.373 -24.368 10.762 1.00 22.81 96 ARG B O 1
ATOM 1634 N N . ALA B 1 96 ? 11.746 -26.327 9.722 1.00 23.23 97 ALA B N 1
ATOM 1635 C CA . ALA B 1 96 ? 10.344 -26.758 9.733 1.00 24.35 97 ALA B CA 1
ATOM 1636 C C . ALA B 1 96 ? 9.993 -27.290 11.107 1.00 25.54 97 ALA B C 1
ATOM 1637 O O . ALA B 1 96 ? 10.820 -27.924 11.771 1.00 25.79 97 ALA B O 1
ATOM 1639 N N . LEU B 1 97 ? 8.751 -27.069 11.514 1.00 25.77 98 LEU B N 1
ATOM 1640 C CA . LEU B 1 97 ? 8.234 -27.609 12.748 1.00 27.77 98 LEU B CA 1
ATOM 1641 C C . LEU B 1 97 ? 8.269 -29.149 12.733 1.00 28.77 98 LEU B C 1
ATOM 1642 O O . LEU B 1 97 ? 8.506 -29.778 13.767 1.00 30.66 98 LEU B O 1
ATOM 1647 N N . ASP B 1 98 ? 8.046 -29.737 11.552 1.00 29.89 99 ASP B N 1
ATOM 1648 C CA . ASP B 1 98 ? 8.182 -31.183 11.323 1.00 31.54 99 ASP B CA 1
ATOM 1649 C C . ASP B 1 98 ? 9.015 -31.355 10.061 1.00 31.36 99 ASP B C 1
ATOM 1650 O O . ASP B 1 98 ? 8.593 -30.905 8.993 1.00 30.46 99 ASP B O 1
ATOM 1655 N N . ARG B 1 99 ? 10.186 -31.991 10.171 1.00 33.58 100 ARG B N 1
ATOM 1656 C CA . ARG B 1 99 ? 11.091 -32.104 9.012 1.00 33.95 100 ARG B CA 1
ATOM 1657 C C . ARG B 1 99 ? 10.504 -32.872 7.835 1.00 33.92 100 ARG B C 1
ATOM 1658 O O . ARG B 1 99 ? 10.873 -32.626 6.681 1.00 33.84 100 ARG B O 1
ATOM 1666 N N . THR B 1 100 ? 9.600 -33.811 8.119 1.00 34.14 101 THR B N 1
ATOM 1667 C CA . THR B 1 100 ? 8.894 -34.522 7.047 1.00 34.36 101 THR B CA 1
ATOM 1668 C C . THR B 1 100 ? 7.769 -33.691 6.406 1.00 34.11 101 THR B C 1
ATOM 1669 O O . THR B 1 100 ? 7.116 -34.140 5.455 1.00 34.22 101 THR B O 1
ATOM 1673 N N . ALA B 1 101 ? 7.540 -32.489 6.924 1.00 33.16 102 ALA B N 1
ATOM 1674 C CA . ALA B 1 101 ? 6.674 -31.529 6.254 1.00 32.59 102 ALA B CA 1
ATOM 1675 C C . ALA B 1 101 ? 7.465 -30.229 6.095 1.00 31.60 102 ALA B C 1
ATOM 1676 O O . ALA B 1 101 ? 7.172 -29.234 6.768 1.00 31.52 102 ALA B O 1
ATOM 1678 N N . PRO B 1 102 ? 8.490 -30.250 5.212 1.00 31.56 103 PRO B N 1
ATOM 1679 C CA . PRO B 1 102 ? 9.544 -29.227 5.192 1.00 31.50 103 PRO B CA 1
ATOM 1680 C C . PRO B 1 102 ? 9.071 -27.827 4.826 1.00 31.05 103 PRO B C 1
ATOM 1681 O O . PRO B 1 102 ? 9.659 -26.838 5.285 1.00 31.09 103 PRO B O 1
ATOM 1685 N N . LEU B 1 103 ? 8.041 -27.759 3.988 1.00 31.56 104 LEU B N 1
ATOM 1686 C CA . LEU B 1 103 ? 7.496 -26.503 3.490 1.00 32.42 104 LEU B CA 1
ATOM 1687 C C . LEU B 1 103 ? 6.179 -26.121 4.161 1.00 32.90 104 LEU B C 1
ATOM 1688 O O . LEU B 1 103 ? 5.531 -25.155 3.754 1.00 34.34 104 LEU B O 1
ATOM 1693 N N . ALA B 1 104 ? 5.813 -26.844 5.221 1.00 32.67 105 ALA B N 1
ATOM 1694 C CA . ALA B 1 104 ? 4.660 -26.480 6.061 1.00 32.47 105 ALA B CA 1
ATOM 1695 C C . ALA B 1 104 ? 5.058 -25.443 7.136 1.00 32.52 105 ALA B C 1
ATOM 1696 O O . ALA B 1 104 ? 5.878 -24.554 6.865 1.00 33.42 105 ALA B O 1
ATOM 1698 N N . ALA B 1 105 ? 4.489 -25.504 8.340 1.00 31.22 106 ALA B N 1
ATOM 1699 C CA . ALA B 1 105 ? 4.844 -24.496 9.341 1.00 30.51 106 ALA B CA 1
ATOM 1700 C C . ALA B 1 105 ? 6.353 -24.497 9.605 1.00 29.45 106 ALA B C 1
ATOM 1701 O O . ALA B 1 105 ? 6.973 -25.551 9.721 1.00 28.86 106 ALA B O 1
ATOM 1703 N N . GLY B 1 106 ? 6.948 -23.311 9.670 1.00 28.90 107 GLY B N 1
ATOM 1704 C CA . GLY B 1 106 ? 8.337 -23.235 10.086 1.00 28.80 107 GLY B CA 1
ATOM 1705 C C . GLY B 1 106 ? 8.756 -21.830 10.457 1.00 28.73 107 GLY B C 1
ATOM 1706 O O . GLY B 1 106 ? 7.968 -20.890 10.374 1.00 26.77 107 GLY B O 1
ATOM 1707 N N . VAL B 1 107 ? 10.004 -21.730 10.912 1.00 19.80 108 VAL B N 1
ATOM 1708 C CA A VAL B 1 107 ? 10.630 -20.434 11.219 0.50 18.88 108 VAL B CA 1
ATOM 1709 C CA B VAL B 1 107 ? 10.636 -20.450 11.230 0.50 19.30 108 VAL B CA 1
ATOM 1710 C C .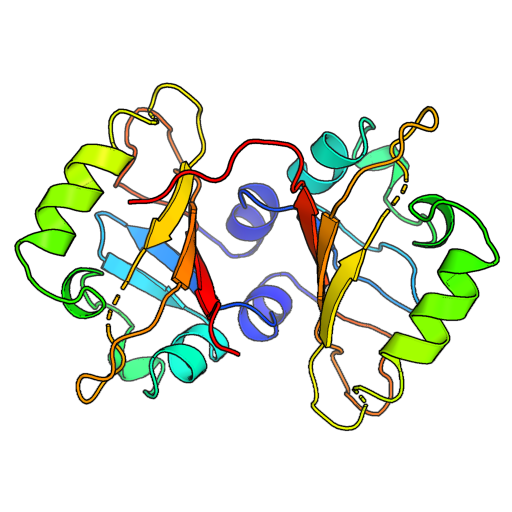 VAL B 1 107 ? 11.724 -20.197 10.179 1.00 18.59 108 VAL B C 1
ATOM 1711 O O . VAL B 1 107 ? 12.574 -21.042 9.958 1.00 20.13 108 VAL B O 1
ATOM 1718 N N . TRP B 1 108 ? 11.704 -19.011 9.563 1.00 17.54 109 TRP B N 1
ATOM 1719 C CA . TRP B 1 108 ? 12.640 -18.648 8.491 1.00 18.61 109 TRP B CA 1
ATOM 1720 C C . TRP B 1 108 ? 13.308 -17.327 8.796 1.00 18.80 109 TRP B C 1
ATOM 1721 O O . TRP B 1 108 ? 12.675 -16.449 9.359 1.00 20.19 109 TRP B O 1
ATOM 1732 N N . THR B 1 109 ? 14.590 -17.218 8.422 1.00 18.39 110 THR B N 1
ATOM 1733 C CA . THR B 1 109 ? 15.372 -16.001 8.674 1.00 18.69 110 THR B CA 1
ATOM 1734 C C . THR B 1 109 ? 15.877 -15.470 7.360 1.00 18.78 110 THR B C 1
ATOM 1735 O O . THR B 1 109 ? 16.155 -16.236 6.458 1.00 20.10 110 THR B O 1
ATOM 1739 N N . PHE B 1 110 ? 16.032 -14.145 7.278 1.00 19.19 111 PHE B N 1
ATOM 1740 C CA . PHE B 1 110 ? 16.503 -13.492 6.052 1.00 19.74 111 PHE B CA 1
ATOM 1741 C C . PHE B 1 110 ? 17.496 -12.403 6.452 1.00 19.41 111 PHE B C 1
ATOM 1742 O O . PHE B 1 110 ? 17.211 -11.643 7.350 1.00 20.84 111 PHE B O 1
ATOM 1750 N N . GLU B 1 111 ? 18.644 -12.327 5.784 1.00 19.59 112 GLU B N 1
ATOM 1751 C CA . GLU B 1 111 ? 19.556 -11.273 6.069 1.00 20.43 112 GLU B CA 1
ATOM 1752 C C . GLU B 1 111 ? 20.084 -10.708 4.747 1.00 20.34 112 GLU B C 1
ATOM 1753 O O . GLU B 1 111 ? 20.531 -11.452 3.906 1.00 20.85 112 GLU B O 1
ATOM 1759 N N . ASP B 1 112 ? 19.997 -9.384 4.570 1.00 21.04 113 ASP B N 1
ATOM 1760 C CA . ASP B 1 112 ? 20.479 -8.726 3.347 1.00 23.08 113 ASP B CA 1
ATOM 1761 C C . ASP B 1 112 ? 21.994 -8.769 3.348 1.00 24.20 113 ASP B C 1
ATOM 1762 O O . ASP B 1 112 ? 22.658 -8.372 4.341 1.00 24.78 113 ASP B O 1
ATOM 1767 N N . LEU B 1 113 ? 22.553 -9.248 2.235 1.00 23.45 114 LEU B N 1
ATOM 1768 C CA . LEU B 1 113 ? 24.003 -9.333 2.117 1.00 26.23 114 LEU B CA 1
ATOM 1769 C C . LEU B 1 113 ? 24.587 -8.179 1.314 1.00 27.24 114 LEU B C 1
ATOM 1770 O O . LEU B 1 113 ? 25.741 -8.237 0.913 1.00 29.41 114 LEU B O 1
ATOM 1775 N N . SER B 1 114 ? 23.806 -7.116 1.115 1.00 28.00 115 SER B N 1
ATOM 1776 C CA . SER B 1 114 ? 24.267 -5.977 0.304 1.00 29.44 115 SER B CA 1
ATOM 1777 C C . SER B 1 114 ? 25.387 -5.162 0.938 1.00 30.52 115 SER B C 1
ATOM 1778 O O . SER B 1 114 ? 26.297 -4.744 0.252 1.00 32.02 115 SER B O 1
ATOM 1781 N N . ALA B 1 115 ? 25.299 -4.941 2.248 1.00 30.58 116 ALA B N 1
ATOM 1782 C CA . ALA B 1 115 ? 26.314 -4.159 2.959 1.00 31.66 116 ALA B CA 1
ATOM 1783 C C . ALA B 1 115 ? 27.605 -4.943 3.102 1.00 31.69 116 ALA B C 1
ATOM 1784 O O . ALA B 1 115 ? 27.562 -6.170 3.307 1.00 31.10 116 ALA B O 1
ATOM 1786 N N . THR B 1 116 ? 28.735 -4.233 3.044 1.00 32.66 117 THR B N 1
ATOM 1787 C CA . THR B 1 116 ? 30.055 -4.821 3.291 1.00 31.15 117 THR B CA 1
ATOM 1788 C C . THR B 1 116 ? 30.033 -5.455 4.687 1.00 30.27 117 THR B C 1
ATOM 1789 O O . THR B 1 116 ? 29.540 -4.847 5.646 1.00 29.83 117 THR B O 1
ATOM 1793 N N . ARG B 1 117 ? 30.546 -6.681 4.779 1.00 29.55 118 ARG B N 1
ATOM 1794 C CA . ARG B 1 117 ? 30.609 -7.412 6.041 1.00 29.03 118 ARG B CA 1
ATOM 1795 C C . ARG B 1 117 ? 31.699 -6.825 6.933 1.00 29.62 118 ARG B C 1
ATOM 1796 O O . ARG B 1 117 ? 32.862 -6.672 6.511 1.00 31.51 118 ARG B O 1
ATOM 1804 N N . ARG B 1 118 ? 31.314 -6.522 8.167 1.00 30.06 119 ARG B N 1
ATOM 1805 C CA . ARG B 1 118 ? 32.244 -6.034 9.166 1.00 31.81 119 ARG B CA 1
ATOM 1806 C C . ARG B 1 118 ? 32.951 -7.248 9.728 1.00 31.31 119 ARG B C 1
ATOM 1807 O O . ARG B 1 118 ? 32.314 -8.236 10.092 1.00 29.51 119 ARG B O 1
ATOM 1815 N N . VAL B 1 119 ? 34.272 -7.195 9.758 1.00 32.40 120 VAL B N 1
ATOM 1816 C CA . VAL B 1 119 ? 35.018 -8.266 10.371 1.00 33.49 120 VAL B CA 1
ATOM 1817 C C . VAL B 1 119 ? 35.683 -7.755 11.640 1.00 37.40 120 VAL B C 1
ATOM 1818 O O . VAL B 1 119 ? 36.438 -6.785 11.609 1.00 40.51 120 VAL B O 1
ATOM 1822 N N . ALA B 1 120 ? 35.373 -8.406 12.756 1.00 37.77 121 ALA B N 1
ATOM 1823 C CA . ALA B 1 120 ? 36.051 -8.132 14.021 1.00 42.87 121 ALA B CA 1
ATOM 1824 C C . ALA B 1 120 ? 37.144 -9.176 14.261 1.00 45.24 121 ALA B C 1
ATOM 1825 O O . ALA B 1 120 ? 36.962 -10.368 13.965 1.00 42.68 121 ALA B O 1
#

CATH classification: 3.30.450.20

Sequence (227 aa):
IDYKTAFHLAPIGLVLSRDRVIEDCNDELAAIFRCARADLIIGRSFEVLYPSSSDEFERIGERISPVIAHGSYADDRIKRAGGELFWCHVTGRALDRTAPLAAGVVWTFEDLSAIDYKTAFHLAPIGLVLSRDRVIEEDCNDELAAIFRCARADLIGRSFEVLYPSSSDEFERIGERISPVIAHGSYADDRIKRAGGELFWCHVTGRALDRTAPLAAGVVWTFEDLSATRRVA

Nearest PDB structures (foldseek):
  3mqq-assembly1_A  TM=1.009E+00  e=1.534E-21  Burkholderia thailandensis E264
  1gsw-assembly1_A  TM=6.907E-01  e=2.533E-04  Halorhodospira halophila
  1f9i-assembly1_A  TM=6.237E-01  e=1.664E-04  Halorhodospira halophila
  1gsv-assembly1_A  TM=6.454E-01  e=8.944E-04  Halorhodospira halophila
  6zj8-assembly5_E  TM=5.232E-01  e=3.781E-03  Bordetella pertussis Tohama I

B-factor: mean 29.99, std 8.0, range [17.36, 74.42]

Solvent-accessible surface area: 10381 Å² total

InterPro domains:
  IPR000014 PAS domain [PF13426] (20-115)
  IPR000014 PAS domain [cd00130] (17-100)
  IPR000792 Transcription regulator LuxR, C-terminal [PF00196] (124-175)
  IPR000792 Transcription regulator LuxR, C-terminal [PR00038] (124-138)
  IPR000792 Transcription regulator LuxR, C-terminal [PR00038] (138-154)
  IPR000792 Transcription regulator LuxR, C-terminal [PR00038] (154-166)
  IPR000792 Transcription regulator LuxR, C-terminal [PS00622] (138-165)
  IPR000792 Transcription regulator LuxR, C-terminal [PS50043] (117-181)
  IPR000792 Transcription regulator LuxR, C-terminal [SM00421] (121-178)
  IPR000792 Transcription regulator LuxR, C-terminal [cd06170] (124-175)
  IPR016032 Signal transduction response regulator, C-terminal effector [SSF46894] (110-178)
  IPR035965 PAS domain superfamily [SSF55785] (6-113)
  IPR036388 Winged helix-like DNA-binding domain superfamily [G3DSA:1.10.10.10] (119-179)

Foldseek 3Di:
DDPVVCQQPPCWWKAWDFLQAGQFIYVNVCVVQVHGRVVRHRHGVQVVDLHVVRVVVVVVVQLVVLVPQKDWDWDWAHVVGDIFIKIKIKGAPRSNNRNGTIMMIIDTPVD/DDPVVCQQVPCWWKAWDFLQAGQFIYVRVCVVQVHGRVVRHRHHCQVVDLHVVRVVVVVVVQLVVLVVQKDWDWDWAHVVGDIFIKIKIKGAPDSNPRSGTIMMIIHTPPDDDDDD

Secondary structure (DSSP, 8-state):
--HHHHHHH-SSEEEEEETTEEEEE-HHHHHHTTS-HHHHTT-BGGGGSSSHHHHHHHHHHHTT---SS-EEEEE---TTS----EEEEEEESSTTSTTSSEEEEEEES--/--HHHHHHH-SSEEEEEETTEEEEE-HHHHHHTTS-HHHHTT-BGGGGSSSHHHHHHHHHHHTT---SS-EEEEE---TTS----EEEEEEESSTTSTTSSEEEEEEE--SPPPB-

Organism: Burkholderia thailandensis (strain ATCC 700388 / DSM 13276 / CCUG 48851 / CIP 106301 / E264) (NCBI:txid271848)